Protein AF-A0AA40AA24-F1 (afdb_monomer_lite)

Sequence (331 aa):
MDIASGFRDGPRAVPLPPTGVLVVSLVLVLALVISSVQTSKNEPWTLPNWRGVPVLGNTIQYMVDNGSFITRASLAMRTRDMIKFSLGLTPVYLVTGSRNVQALFRKSNSLSSDKFLLMVMETVMCFTPEDYAKFANDKTGRLPEPMEGTAAKHQGPRYWAEFHHHNARNLSLASNTAALTAKFYDIFRERVRVYPLGEWTTVNLLYFMRTQMAGAAIKAMAGERFLERSGEENVLDAFWDYDTVTMRLMYSLPKWMDPAPWRIRERFHRMGIEWLKDDFDPLSERDHVPDEIDWHPVLGLRFMRGYLNWGKRIGLGIDTRAGYFIGFLLG

Organism: NCBI:txid260670

Structure (mmCIF, N/CA/C/O backbone):
data_AF-A0AA40AA24-F1
#
_entry.id   AF-A0AA40AA24-F1
#
loop_
_atom_site.group_PDB
_atom_site.id
_atom_site.type_symbol
_atom_site.label_atom_id
_atom_site.label_alt_id
_atom_site.label_comp_id
_atom_site.label_asym_id
_atom_site.label_entity_id
_atom_site.label_seq_id
_atom_site.pdbx_PDB_ins_code
_atom_site.Cartn_x
_atom_site.Cartn_y
_atom_site.Cartn_z
_atom_site.occupancy
_atom_site.B_iso_or_equiv
_atom_site.auth_seq_id
_atom_site.auth_comp_id
_atom_site.auth_asym_id
_atom_site.auth_atom_id
_atom_site.pdbx_PDB_model_num
ATOM 1 N N . MET A 1 1 ? 33.129 -41.852 28.542 1.00 38.06 1 MET A N 1
ATOM 2 C CA . MET A 1 1 ? 33.738 -40.527 28.756 1.00 38.06 1 MET A CA 1
ATOM 3 C C . MET A 1 1 ? 32.759 -39.525 28.169 1.00 38.06 1 MET A C 1
ATOM 5 O O . MET A 1 1 ? 32.568 -39.517 26.961 1.00 38.06 1 MET A O 1
ATOM 9 N N . ASP A 1 2 ? 32.010 -38.872 29.054 1.00 29.20 2 ASP A N 1
ATOM 10 C CA . ASP A 1 2 ? 30.850 -38.017 28.777 1.00 29.20 2 ASP A CA 1
ATOM 11 C C . ASP A 1 2 ? 31.232 -36.755 27.995 1.00 29.20 2 ASP A C 1
ATOM 13 O O . ASP A 1 2 ? 32.140 -36.033 28.400 1.00 29.20 2 ASP A O 1
ATOM 17 N N . ILE A 1 3 ? 30.501 -36.454 26.918 1.00 31.61 3 ILE A N 1
ATOM 18 C CA . ILE A 1 3 ? 30.556 -35.162 26.213 1.00 31.61 3 ILE A CA 1
ATOM 19 C C . ILE A 1 3 ? 29.144 -34.568 26.237 1.00 31.61 3 ILE A C 1
ATOM 21 O O . ILE A 1 3 ? 28.472 -34.411 25.221 1.00 31.61 3 ILE A O 1
ATOM 25 N N . ALA A 1 4 ? 28.672 -34.288 27.450 1.00 35.56 4 ALA A N 1
ATOM 26 C CA . ALA A 1 4 ? 27.416 -33.609 27.731 1.00 35.56 4 ALA A CA 1
ATOM 27 C C . ALA A 1 4 ? 27.692 -32.376 28.606 1.00 35.56 4 ALA A C 1
ATOM 29 O O . ALA A 1 4 ? 27.498 -32.413 29.816 1.00 35.56 4 ALA A O 1
ATOM 30 N N . SER A 1 5 ? 28.166 -31.271 28.012 1.00 36.03 5 SER A N 1
ATOM 31 C CA . SER A 1 5 ? 28.289 -29.984 28.730 1.00 36.03 5 SER A CA 1
ATOM 32 C C . SER A 1 5 ? 28.408 -28.748 27.818 1.00 36.03 5 SER A C 1
ATOM 34 O O . SER A 1 5 ? 29.227 -27.871 28.078 1.00 36.03 5 SER A O 1
ATOM 36 N N . GLY A 1 6 ? 27.623 -28.664 26.734 1.00 32.75 6 GLY A N 1
ATOM 37 C CA . GLY A 1 6 ? 27.786 -27.599 25.723 1.00 32.75 6 GLY A CA 1
ATOM 38 C C . GLY A 1 6 ? 26.557 -26.767 25.343 1.00 32.75 6 GLY A C 1
ATOM 39 O O . GLY A 1 6 ? 26.674 -25.941 24.450 1.00 32.75 6 GLY A O 1
ATOM 40 N N . PHE A 1 7 ? 25.386 -26.958 25.962 1.00 34.12 7 PHE A N 1
ATOM 41 C CA . PHE A 1 7 ? 24.165 -26.219 25.592 1.00 34.12 7 PHE A CA 1
ATOM 42 C C . PHE A 1 7 ? 23.303 -25.892 26.820 1.00 34.12 7 PHE A C 1
ATOM 44 O O . PHE A 1 7 ? 22.288 -26.531 27.086 1.00 34.12 7 PHE A O 1
ATOM 51 N N . ARG A 1 8 ? 23.715 -24.884 27.592 1.00 34.03 8 ARG A N 1
ATOM 52 C CA . ARG A 1 8 ? 22.869 -24.203 28.585 1.00 34.03 8 ARG A CA 1
ATOM 53 C C . ARG A 1 8 ? 23.288 -22.741 28.704 1.00 34.03 8 ARG A C 1
ATOM 55 O O . ARG A 1 8 ? 23.864 -22.359 29.703 1.00 34.03 8 ARG A O 1
ATOM 62 N N . ASP A 1 9 ? 22.990 -21.942 27.690 1.00 33.03 9 ASP A N 1
ATOM 63 C CA . ASP A 1 9 ? 22.845 -20.493 27.848 1.00 33.03 9 ASP A CA 1
ATOM 64 C C . ASP A 1 9 ? 21.950 -19.991 26.707 1.00 33.03 9 ASP A C 1
ATOM 66 O O . ASP A 1 9 ? 22.397 -19.683 25.605 1.00 33.03 9 ASP A O 1
ATOM 70 N N . GLY A 1 10 ? 20.637 -19.987 26.955 1.00 39.06 10 GLY A N 1
ATOM 71 C CA . GLY A 1 10 ? 19.703 -19.221 26.131 1.00 39.06 10 GLY A CA 1
ATOM 72 C C . GLY A 1 10 ? 19.962 -17.718 26.301 1.00 39.06 10 GLY A C 1
ATOM 73 O O . GLY A 1 10 ? 20.557 -17.314 27.305 1.00 39.06 10 GLY A O 1
ATOM 74 N N . PRO A 1 11 ? 19.529 -16.867 25.354 1.00 33.66 11 PRO A N 1
ATOM 75 C CA . PRO A 1 11 ? 19.732 -15.427 25.457 1.00 33.66 11 PRO A CA 1
ATOM 76 C C . PRO A 1 11 ? 19.140 -14.906 26.772 1.00 33.66 11 PRO A C 1
ATOM 78 O O . PRO A 1 11 ? 17.937 -15.009 27.019 1.00 33.66 11 PRO A O 1
ATOM 81 N N . ARG A 1 12 ? 20.011 -14.372 27.637 1.00 34.75 12 ARG A N 1
ATOM 82 C CA . ARG A 1 12 ? 19.623 -13.747 28.904 1.00 34.75 12 ARG A CA 1
ATOM 83 C C . ARG A 1 12 ? 18.715 -12.562 28.594 1.00 34.75 12 ARG A C 1
ATOM 85 O O . ARG A 1 12 ? 19.086 -11.686 27.815 1.00 34.75 12 ARG A O 1
ATOM 92 N N . ALA A 1 13 ? 17.531 -12.547 29.203 1.00 39.97 13 ALA A N 1
ATOM 93 C CA . ALA A 1 13 ? 16.622 -11.414 29.137 1.00 39.97 13 ALA A CA 1
ATOM 94 C C . ALA A 1 13 ? 17.364 -10.157 29.611 1.00 39.97 13 ALA A C 1
ATOM 96 O O . ALA A 1 13 ? 17.790 -10.078 30.763 1.00 39.97 13 ALA A O 1
ATOM 97 N N . VAL A 1 14 ? 17.553 -9.196 28.708 1.00 43.00 14 VAL A N 1
ATOM 98 C CA . VAL A 1 14 ? 18.104 -7.887 29.057 1.00 43.00 14 VAL A CA 1
ATOM 99 C C . VAL A 1 14 ? 17.042 -7.177 29.903 1.00 43.00 14 VAL A C 1
ATOM 101 O O . VAL A 1 14 ? 15.924 -6.991 29.414 1.00 43.00 14 VAL A O 1
ATOM 104 N N . PRO A 1 15 ? 17.326 -6.819 31.169 1.00 39.81 15 PRO A N 1
ATOM 105 C CA . PRO A 1 15 ? 16.365 -6.102 31.990 1.00 39.81 15 PRO A CA 1
ATOM 106 C C . PRO A 1 15 ? 16.059 -4.755 31.333 1.00 39.81 15 PRO A C 1
ATOM 108 O O . PRO A 1 15 ? 16.966 -4.004 30.972 1.00 39.81 15 PRO A O 1
ATOM 111 N N . LEU A 1 16 ? 14.769 -4.465 31.157 1.00 43.97 16 LEU A N 1
ATOM 112 C CA . LEU A 1 16 ? 14.321 -3.159 30.687 1.00 43.97 16 LEU A CA 1
ATOM 113 C C . LEU A 1 16 ? 14.871 -2.079 31.636 1.00 43.97 16 LEU A C 1
ATOM 115 O O . LEU A 1 16 ? 14.814 -2.267 32.856 1.00 43.97 16 LEU A O 1
ATOM 119 N N . PRO A 1 17 ? 15.388 -0.951 31.119 1.00 47.38 17 PRO A N 1
ATOM 120 C CA . PRO A 1 17 ? 15.833 0.146 31.967 1.00 47.38 17 PRO A CA 1
ATOM 121 C C . PRO A 1 17 ? 14.677 0.609 32.876 1.00 47.38 17 PRO A C 1
ATOM 123 O O . PRO A 1 17 ? 13.513 0.551 32.465 1.00 47.38 17 PRO A O 1
ATOM 126 N N . PRO A 1 18 ? 14.956 1.087 34.101 1.00 51.00 18 PRO A N 1
ATOM 127 C CA . PRO A 1 18 ? 13.934 1.433 35.099 1.00 51.00 18 PRO A CA 1
ATOM 128 C C . PRO A 1 18 ? 12.913 2.474 34.606 1.00 51.00 18 PRO A C 1
ATOM 130 O O . PRO A 1 18 ? 11.763 2.482 35.044 1.00 51.00 18 PRO A O 1
ATOM 133 N N . THR A 1 19 ? 13.287 3.296 33.623 1.00 51.66 19 THR A N 1
ATOM 134 C CA . THR A 1 19 ? 12.390 4.219 32.915 1.00 51.66 19 THR A CA 1
ATOM 135 C C . THR A 1 19 ? 11.325 3.500 32.078 1.00 51.66 19 THR A C 1
ATOM 137 O O . THR A 1 19 ? 10.174 3.927 32.061 1.00 51.66 19 THR A O 1
ATOM 140 N N . GLY A 1 20 ? 11.657 2.374 31.440 1.00 49.22 20 GLY A N 1
ATOM 141 C CA . GLY A 1 20 ? 10.711 1.561 30.669 1.00 49.22 20 GLY A CA 1
ATOM 142 C C . GLY A 1 20 ? 9.665 0.872 31.548 1.00 49.22 20 GLY A C 1
ATOM 143 O O . GLY A 1 20 ? 8.491 0.828 31.189 1.00 49.22 20 GLY A O 1
ATOM 144 N N . VAL A 1 21 ? 10.058 0.408 32.738 1.00 57.94 21 VAL A N 1
ATOM 145 C CA . VAL A 1 21 ? 9.144 -0.224 33.709 1.00 57.94 21 VAL A CA 1
ATOM 146 C C . VAL A 1 21 ? 8.125 0.781 34.251 1.00 57.94 21 VAL A C 1
ATOM 148 O O . VAL A 1 21 ? 6.941 0.458 34.368 1.00 57.94 21 VAL A O 1
ATOM 151 N N . LEU A 1 22 ? 8.555 2.015 34.525 1.00 60.28 22 LEU A N 1
ATOM 152 C CA . LEU A 1 22 ? 7.675 3.092 34.983 1.00 60.28 22 LEU A CA 1
ATOM 153 C C . LEU A 1 22 ? 6.669 3.514 33.907 1.00 60.28 22 LEU A C 1
ATOM 155 O O . LEU A 1 22 ? 5.488 3.655 34.213 1.00 60.28 22 LEU A O 1
ATOM 159 N N . VAL A 1 23 ? 7.098 3.643 32.648 1.00 65.94 23 VAL A N 1
ATOM 160 C CA . VAL A 1 23 ? 6.198 3.980 31.531 1.00 65.94 23 VAL A CA 1
ATOM 161 C C . VAL A 1 23 ? 5.173 2.871 31.294 1.00 65.94 23 VAL A C 1
ATOM 163 O O . VAL A 1 23 ? 3.985 3.161 31.175 1.00 65.94 23 VAL A O 1
ATOM 166 N N . VAL A 1 24 ? 5.592 1.600 31.291 1.00 67.25 24 VAL A N 1
ATOM 167 C CA . VAL A 1 24 ? 4.672 0.458 31.136 1.00 67.25 24 VAL A CA 1
ATOM 168 C C . VAL A 1 24 ? 3.658 0.414 32.281 1.00 67.25 24 VAL A C 1
ATOM 170 O O . VAL A 1 24 ? 2.464 0.248 32.038 1.00 67.25 24 VAL A O 1
ATOM 173 N N . SER A 1 25 ? 4.109 0.630 33.517 1.00 68.31 25 SER A N 1
ATOM 174 C CA . SER A 1 25 ? 3.235 0.642 34.696 1.00 68.31 25 SER A CA 1
ATOM 175 C C . SER A 1 25 ? 2.238 1.801 34.651 1.00 68.31 25 SER A C 1
ATOM 177 O O . SER A 1 25 ? 1.054 1.604 34.910 1.00 68.31 25 SER A O 1
ATOM 179 N N . LEU A 1 26 ? 2.682 2.996 34.249 1.00 73.25 26 LEU A N 1
ATOM 180 C CA . LEU A 1 26 ? 1.825 4.173 34.123 1.00 73.25 26 LEU A CA 1
ATOM 181 C C . LEU A 1 26 ? 0.770 3.989 33.022 1.00 73.25 26 LEU A C 1
ATOM 183 O O . LEU A 1 26 ? -0.395 4.314 33.237 1.00 73.25 26 LEU A O 1
ATOM 187 N N . VAL A 1 27 ? 1.147 3.406 31.879 1.00 68.88 27 VAL A N 1
ATOM 188 C CA . VAL A 1 27 ? 0.221 3.077 30.782 1.00 68.88 27 VAL A CA 1
ATOM 189 C C . VAL A 1 27 ? -0.811 2.038 31.222 1.00 68.88 27 VAL A C 1
ATOM 191 O O . VAL A 1 27 ? -1.990 2.196 30.915 1.00 68.88 27 VAL A O 1
ATOM 194 N N . LEU A 1 28 ? -0.406 1.008 31.971 1.00 67.44 28 LEU A N 1
ATOM 195 C CA . LEU A 1 28 ? -1.324 -0.012 32.490 1.00 67.44 28 LEU A CA 1
ATOM 196 C C . LEU A 1 28 ? -2.304 0.564 33.520 1.00 67.44 28 LEU A C 1
ATOM 198 O O . LEU A 1 28 ? -3.492 0.249 33.470 1.00 67.44 28 LEU A O 1
ATOM 202 N N . VAL A 1 29 ? -1.836 1.441 34.411 1.00 73.56 29 VAL A N 1
ATOM 203 C CA . VAL A 1 29 ? -2.688 2.118 35.402 1.00 73.56 29 VAL A CA 1
ATOM 204 C C . VAL A 1 29 ? -3.667 3.077 34.719 1.00 73.56 29 VAL A C 1
ATOM 206 O O . VAL A 1 29 ? -4.858 3.038 35.015 1.00 73.56 29 VAL A O 1
ATOM 209 N N . LEU A 1 30 ? -3.216 3.875 33.746 1.00 68.19 30 LEU A N 1
ATOM 210 C CA . LEU A 1 30 ? -4.097 4.733 32.945 1.00 68.19 30 LEU A CA 1
ATOM 211 C C . LEU A 1 30 ? -5.118 3.918 32.146 1.00 68.19 30 LEU A C 1
ATOM 213 O O . LEU A 1 30 ? -6.292 4.276 32.117 1.00 68.19 30 LEU A O 1
ATOM 217 N N . ALA A 1 31 ? -4.707 2.799 31.547 1.00 61.06 31 ALA A N 1
ATOM 218 C CA . ALA A 1 31 ? -5.604 1.909 30.818 1.00 61.06 31 ALA A CA 1
ATOM 219 C C . ALA A 1 31 ? -6.671 1.290 31.739 1.00 61.06 31 ALA A C 1
ATOM 221 O O . ALA A 1 31 ? -7.844 1.238 31.367 1.00 61.06 31 ALA A O 1
ATOM 222 N N . LEU A 1 32 ? -6.297 0.885 32.958 1.00 64.06 32 LEU A N 1
ATOM 223 C CA . LEU A 1 32 ? -7.228 0.395 33.978 1.00 64.06 32 LEU A CA 1
ATOM 224 C C . LEU A 1 32 ? -8.238 1.474 34.384 1.00 64.06 32 LEU A C 1
ATOM 226 O O . LEU A 1 32 ? -9.442 1.214 34.370 1.00 64.06 32 LEU A O 1
ATOM 230 N N . VAL A 1 33 ? -7.771 2.695 34.657 1.00 62.09 33 VAL A N 1
ATOM 231 C CA . VAL A 1 33 ? -8.639 3.825 35.024 1.00 62.09 33 VAL A CA 1
ATOM 232 C C . VAL A 1 33 ? -9.597 4.170 33.878 1.00 62.09 33 VAL A C 1
ATOM 234 O O . VAL A 1 33 ? -10.803 4.240 34.102 1.00 62.09 33 VAL A O 1
ATOM 237 N N . ILE A 1 34 ? -9.114 4.270 32.637 1.00 59.16 34 ILE A N 1
ATOM 238 C CA . ILE A 1 34 ? -9.949 4.550 31.454 1.00 59.16 34 ILE A CA 1
ATOM 239 C C . ILE A 1 34 ? -10.978 3.433 31.222 1.00 59.16 34 ILE A C 1
ATOM 241 O O . ILE A 1 34 ? -12.139 3.719 30.930 1.00 59.16 34 ILE A O 1
ATOM 245 N N . SER A 1 35 ? -10.596 2.165 31.418 1.00 56.12 35 SER A N 1
ATOM 246 C CA . SER A 1 35 ? -11.515 1.027 31.273 1.00 56.12 35 SER A CA 1
ATOM 247 C C . SER A 1 35 ? -12.636 1.013 32.315 1.00 56.12 35 SER A C 1
ATOM 249 O O . SER A 1 35 ? -13.731 0.535 32.029 1.00 56.12 35 SER A O 1
ATOM 251 N N . SER A 1 36 ? -12.388 1.575 33.502 1.00 52.62 36 SER A N 1
ATOM 252 C CA . SER A 1 36 ? -13.374 1.643 34.585 1.00 52.62 36 SER A CA 1
ATOM 253 C C . SER A 1 36 ? -14.388 2.785 34.422 1.00 52.62 36 SER A C 1
ATOM 255 O O . SER A 1 36 ? -15.474 2.724 34.992 1.00 52.62 36 SER A O 1
ATOM 257 N N . VAL A 1 37 ? -14.072 3.803 33.611 1.00 51.75 37 VAL A N 1
ATOM 258 C CA . VAL A 1 37 ? -14.857 5.049 33.503 1.00 51.75 37 VAL A CA 1
ATOM 259 C C . VAL A 1 37 ? -15.899 5.027 32.368 1.00 51.75 37 VAL A C 1
ATOM 261 O O . VAL A 1 37 ? -16.786 5.876 32.336 1.00 51.75 37 VAL A O 1
ATOM 264 N N . GLN A 1 38 ? -15.879 4.051 31.453 1.00 50.25 38 GLN A N 1
ATOM 265 C CA . GLN A 1 38 ? -16.758 4.050 30.268 1.00 50.25 38 GLN A CA 1
ATOM 266 C C . GLN A 1 38 ? -17.593 2.774 30.115 1.00 50.25 38 GLN A C 1
ATOM 268 O O . GLN A 1 38 ? -17.420 2.019 29.163 1.00 50.25 38 GLN A O 1
ATOM 273 N N . THR A 1 39 ? -18.552 2.553 31.016 1.00 51.22 39 THR A N 1
ATOM 274 C CA . THR A 1 39 ? -19.662 1.619 30.759 1.00 51.22 39 THR A CA 1
ATOM 275 C C . THR A 1 39 ? -20.982 2.388 30.742 1.00 51.22 39 THR A C 1
ATOM 277 O O . THR A 1 39 ? -21.677 2.536 31.743 1.00 51.22 39 THR A O 1
ATOM 280 N N . SER A 1 40 ? -21.321 2.952 29.580 1.00 57.59 40 SER A N 1
ATOM 281 C CA . SER A 1 40 ? -22.654 3.522 29.356 1.00 57.59 40 SER A CA 1
ATOM 282 C C . SER A 1 40 ? -23.670 2.390 29.166 1.00 57.59 40 SER A C 1
ATOM 284 O O . SER A 1 40 ? -23.387 1.398 28.496 1.00 57.59 40 SER A O 1
ATOM 286 N N . LYS A 1 41 ? -24.877 2.543 29.730 1.00 59.00 41 LYS A N 1
ATOM 287 C CA . LYS A 1 41 ? -25.956 1.531 29.711 1.00 59.00 41 LYS A CA 1
ATOM 288 C C . LYS A 1 41 ? -26.407 1.106 28.302 1.00 59.00 41 LYS A C 1
ATOM 290 O O . LYS A 1 41 ? -27.070 0.084 28.179 1.00 59.00 41 LYS A O 1
ATOM 295 N N . ASN A 1 42 ? -26.039 1.861 27.264 1.00 73.12 42 ASN A N 1
ATOM 296 C CA . ASN A 1 42 ? -26.414 1.604 25.870 1.00 73.12 42 ASN A CA 1
ATOM 297 C C . ASN A 1 42 ? -25.250 1.096 24.999 1.00 73.12 42 ASN A C 1
ATOM 299 O O . ASN A 1 42 ? -25.372 1.080 23.773 1.00 73.12 42 ASN A O 1
ATOM 303 N N . GLU A 1 43 ? -24.107 0.726 25.582 1.00 80.19 43 GLU A N 1
ATOM 304 C CA . GLU A 1 43 ? -22.997 0.205 24.784 1.00 80.19 43 GLU A CA 1
ATOM 305 C C . GLU A 1 43 ? -23.220 -1.247 24.327 1.00 80.19 43 GLU A C 1
ATOM 307 O O . GLU A 1 43 ? -23.741 -2.069 25.087 1.00 80.19 43 GLU A O 1
ATOM 312 N N . PRO A 1 44 ? -22.793 -1.601 23.098 1.00 85.38 44 PRO A N 1
ATOM 313 C CA . PRO A 1 44 ? -22.780 -2.987 22.653 1.00 85.38 44 PRO A CA 1
ATOM 314 C C . PRO A 1 44 ? -21.907 -3.872 23.542 1.00 85.38 44 PRO A C 1
ATOM 316 O O . PRO A 1 44 ? -20.938 -3.435 24.167 1.0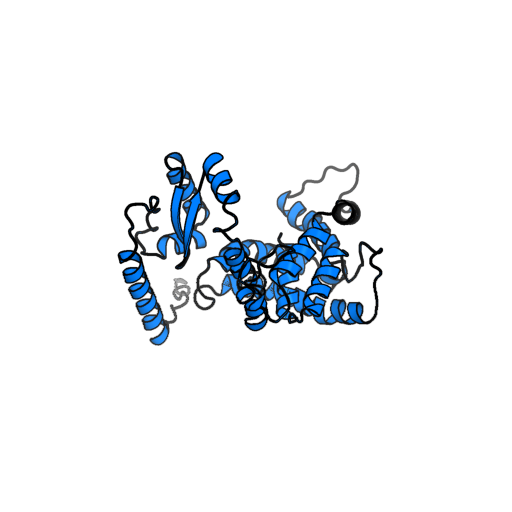0 85.38 44 PRO A O 1
ATOM 319 N N . TRP A 1 45 ? -22.236 -5.162 23.537 1.00 90.25 45 TRP A N 1
ATOM 320 C CA . TRP A 1 45 ? -21.521 -6.166 24.309 1.00 90.25 45 TRP A CA 1
ATOM 321 C C . TRP A 1 45 ? -20.025 -6.170 23.969 1.00 90.25 45 TRP A C 1
ATOM 323 O O . TRP A 1 45 ? -19.635 -6.197 22.798 1.00 90.25 45 TRP A O 1
ATOM 333 N N . THR A 1 46 ? -19.188 -6.154 25.007 1.00 90.88 46 THR A N 1
ATOM 334 C CA . THR A 1 46 ? -17.732 -6.123 24.856 1.00 90.88 46 THR A CA 1
ATOM 335 C C . THR A 1 46 ? -17.162 -7.536 24.843 1.00 90.88 46 THR A C 1
ATOM 337 O O . THR A 1 46 ? -17.412 -8.318 25.759 1.00 90.88 46 THR A O 1
ATOM 340 N N . LEU A 1 47 ? -16.364 -7.852 23.823 1.00 91.31 47 LEU A N 1
ATOM 341 C CA . LEU A 1 47 ? -15.630 -9.106 23.729 1.00 91.31 47 LEU A CA 1
ATOM 342 C C . LEU A 1 47 ? -14.643 -9.205 24.906 1.00 91.31 47 LEU A C 1
ATOM 344 O O . LEU A 1 47 ? -13.768 -8.340 25.026 1.00 91.31 47 LEU A O 1
ATOM 348 N N . PRO A 1 48 ? -14.731 -10.256 25.746 1.00 91.06 48 PRO A N 1
ATOM 349 C CA . PRO A 1 48 ? -13.852 -10.426 26.892 1.00 91.06 48 PRO A CA 1
ATOM 350 C C . PRO A 1 48 ? -12.384 -10.324 26.497 1.00 91.06 48 PRO A C 1
ATOM 352 O O . PRO A 1 48 ? -11.978 -10.845 25.457 1.00 91.06 48 PRO A O 1
ATOM 355 N N . ASN A 1 49 ? -11.574 -9.671 27.324 1.00 88.88 49 ASN A N 1
ATOM 356 C CA . ASN A 1 49 ? -10.148 -9.568 27.051 1.00 88.88 49 ASN A CA 1
ATOM 357 C C . ASN A 1 49 ? -9.492 -10.953 27.065 1.00 88.88 49 ASN A C 1
ATOM 359 O O . ASN A 1 49 ? -9.733 -11.764 27.964 1.00 88.88 49 ASN A O 1
ATOM 363 N N . TRP A 1 50 ? -8.639 -11.221 26.077 1.00 90.19 50 TRP A N 1
ATOM 364 C CA . TRP A 1 50 ? -7.873 -12.464 26.036 1.00 90.19 50 TRP A CA 1
ATOM 365 C C . TRP A 1 50 ? -7.018 -12.627 27.301 1.00 90.19 50 TRP A C 1
ATOM 367 O O . TRP A 1 50 ? -6.318 -11.698 27.711 1.00 90.19 50 TRP A O 1
ATOM 377 N N . ARG A 1 51 ? -7.111 -13.806 27.933 1.00 89.00 51 ARG A N 1
ATOM 378 C CA . ARG A 1 51 ? -6.437 -14.149 29.202 1.00 89.00 51 ARG A CA 1
ATOM 379 C C . ARG A 1 51 ? -6.676 -13.148 30.346 1.00 89.00 51 ARG A C 1
ATOM 381 O O . ARG A 1 51 ? -5.870 -13.065 31.263 1.00 89.00 51 ARG A O 1
ATOM 388 N N . GLY A 1 52 ? -7.765 -12.378 30.292 1.00 86.00 52 GLY A N 1
ATOM 389 C CA . GLY A 1 52 ? -8.095 -11.387 31.317 1.00 86.00 52 GLY A CA 1
ATOM 390 C C . GLY A 1 52 ? -7.191 -10.150 31.336 1.00 86.00 52 GLY A C 1
ATOM 391 O O . GLY A 1 52 ? -7.334 -9.342 32.246 1.00 86.00 52 GLY A O 1
ATOM 392 N N . VAL A 1 53 ? -6.297 -9.963 30.354 1.00 84.38 53 VAL A N 1
ATOM 393 C CA . VAL A 1 53 ? -5.388 -8.803 30.300 1.00 84.38 53 VAL A CA 1
ATOM 394 C C . VAL A 1 53 ? -6.183 -7.536 29.948 1.00 84.38 53 VAL A C 1
ATOM 396 O O . VAL A 1 53 ? -6.646 -7.418 28.809 1.00 84.38 53 VAL A O 1
ATOM 399 N N . PRO A 1 54 ? -6.362 -6.576 30.873 1.00 81.38 54 PRO A N 1
ATOM 400 C CA . PRO A 1 54 ? -7.235 -5.427 30.649 1.00 81.38 54 PRO A CA 1
ATOM 401 C C . PRO A 1 54 ? -6.750 -4.562 29.488 1.00 81.38 54 PRO A C 1
ATOM 403 O O . PRO A 1 54 ? -5.555 -4.295 29.379 1.00 81.38 54 PRO A O 1
ATOM 406 N N . VAL A 1 55 ? -7.687 -4.112 28.644 1.00 73.62 55 VAL A N 1
ATOM 407 C CA . VAL A 1 55 ? -7.495 -3.216 27.482 1.00 73.62 55 VAL A CA 1
ATOM 408 C C . VAL A 1 55 ? -6.643 -3.808 26.350 1.00 73.62 55 VAL A C 1
ATOM 410 O O . VAL A 1 55 ? -7.054 -3.785 25.194 1.00 73.62 55 VAL A O 1
ATOM 413 N N . LEU A 1 56 ? -5.489 -4.392 26.666 1.00 82.44 56 LEU A N 1
ATOM 414 C CA . LEU A 1 56 ? -4.509 -4.879 25.702 1.00 82.44 56 LEU A CA 1
ATOM 415 C C . LEU A 1 56 ? -4.654 -6.363 25.371 1.00 82.44 56 LEU A C 1
ATOM 417 O O . LEU A 1 56 ? -4.080 -6.800 24.380 1.00 82.44 56 LEU A O 1
ATOM 421 N N . GLY A 1 57 ? -5.423 -7.154 26.126 1.00 87.69 57 GLY A N 1
ATOM 422 C CA . GLY A 1 57 ? -5.514 -8.601 25.897 1.00 87.69 57 GLY A CA 1
ATOM 423 C C . GLY A 1 57 ? -5.936 -8.958 24.474 1.00 87.69 57 GLY A C 1
ATOM 424 O O . GLY A 1 57 ? -5.279 -9.756 23.810 1.00 87.69 57 GLY A O 1
ATOM 425 N N . ASN A 1 58 ? -6.984 -8.307 23.967 1.00 89.62 58 ASN A N 1
ATOM 426 C CA . ASN A 1 58 ? -7.433 -8.509 22.587 1.00 89.62 58 ASN A CA 1
ATOM 427 C C . ASN A 1 58 ? -6.413 -7.999 21.553 1.00 89.62 58 ASN A C 1
ATOM 429 O O . ASN A 1 58 ? -6.281 -8.610 20.501 1.00 89.62 58 ASN A O 1
ATOM 433 N N . THR A 1 59 ? -5.642 -6.955 21.875 1.00 86.25 59 THR A N 1
ATOM 434 C CA . THR A 1 59 ? -4.557 -6.446 21.012 1.00 86.25 59 THR A CA 1
ATOM 435 C C . THR A 1 59 ? -3.416 -7.451 20.912 1.00 86.25 59 THR A C 1
ATOM 437 O O . THR A 1 59 ? -2.968 -7.781 19.820 1.00 86.25 59 THR A O 1
ATOM 440 N N . ILE A 1 60 ? -2.983 -7.995 22.052 1.00 87.31 60 ILE A N 1
ATOM 441 C CA . ILE A 1 60 ? -1.930 -9.007 22.107 1.00 87.31 60 ILE A CA 1
ATOM 442 C C . ILE A 1 60 ? -2.376 -10.237 21.323 1.00 87.31 60 ILE A C 1
ATOM 444 O O . ILE A 1 60 ? -1.632 -10.694 20.462 1.00 87.31 60 ILE A O 1
ATOM 448 N N . GLN A 1 61 ? -3.596 -10.737 21.560 1.00 90.19 61 GLN A N 1
ATOM 449 C CA . GLN A 1 61 ? -4.100 -11.883 20.806 1.00 90.19 61 GLN A CA 1
ATOM 450 C C . GLN A 1 61 ? -4.171 -11.583 19.309 1.00 90.19 61 GLN A C 1
ATOM 452 O O . GLN A 1 61 ? -3.717 -12.394 18.516 1.00 90.19 61 GLN A O 1
ATOM 457 N N . TYR A 1 62 ? -4.687 -10.416 18.921 1.00 87.19 62 TYR A N 1
ATOM 458 C CA . TYR A 1 62 ? -4.746 -10.000 17.523 1.00 87.19 62 TYR A CA 1
ATOM 459 C C . TYR A 1 62 ? -3.367 -10.041 16.843 1.00 87.19 62 TYR A C 1
ATOM 461 O O . TYR A 1 62 ? -3.280 -10.430 15.680 1.00 87.19 62 TYR A O 1
ATOM 469 N N . MET A 1 63 ? -2.303 -9.677 17.566 1.00 83.25 63 MET A N 1
ATOM 470 C CA . MET A 1 63 ? -0.931 -9.668 17.054 1.00 83.25 63 MET A CA 1
ATOM 471 C C . MET A 1 63 ? -0.273 -11.050 17.005 1.00 83.25 63 MET A C 1
ATOM 473 O O . MET A 1 63 ? 0.455 -11.330 16.057 1.00 83.25 63 MET A O 1
ATOM 477 N N . VAL A 1 64 ? -0.472 -11.884 18.031 1.00 84.94 64 VAL A N 1
ATOM 478 C CA . VAL A 1 64 ? 0.257 -13.162 18.173 1.00 84.94 64 VAL A CA 1
ATOM 479 C C . VAL A 1 64 ? -0.528 -14.372 17.668 1.00 84.94 64 VAL A C 1
ATOM 481 O O . VAL A 1 64 ? 0.065 -15.399 17.364 1.00 84.94 64 VAL A O 1
ATOM 484 N N . ASP A 1 65 ? -1.854 -14.264 17.599 1.00 87.50 65 ASP A N 1
ATOM 485 C CA . ASP A 1 65 ? -2.776 -15.333 17.212 1.00 87.50 65 ASP A CA 1
ATOM 486 C C . ASP A 1 65 ? -4.078 -14.738 16.640 1.00 87.50 65 ASP A C 1
ATOM 488 O O . ASP A 1 65 ? -5.174 -14.822 17.216 1.00 87.50 65 ASP A O 1
ATOM 492 N N . ASN A 1 66 ? -3.936 -14.080 15.485 1.00 87.56 66 ASN A N 1
ATOM 493 C CA . ASN A 1 66 ? -5.046 -13.435 14.791 1.00 87.56 66 ASN A CA 1
ATOM 494 C C . ASN A 1 66 ? -6.165 -14.431 14.443 1.00 87.56 66 ASN A C 1
ATOM 496 O O . ASN A 1 66 ? -7.341 -14.113 14.602 1.00 87.56 66 ASN A O 1
ATOM 500 N N . GLY A 1 67 ? -5.812 -15.656 14.040 1.00 88.31 67 GLY A N 1
ATOM 501 C CA . GLY A 1 67 ? -6.777 -16.693 13.666 1.00 88.31 67 GLY A CA 1
ATOM 502 C C . GLY A 1 67 ? -7.729 -17.050 14.808 1.00 88.31 67 GLY A C 1
ATOM 503 O O . GLY A 1 67 ? -8.953 -17.053 14.627 1.00 88.31 67 GLY A O 1
ATOM 504 N N . SER A 1 68 ? -7.203 -17.270 16.016 1.00 92.25 68 SER A N 1
ATOM 505 C CA . SER A 1 68 ? -8.049 -17.525 17.187 1.00 92.25 68 SER A CA 1
ATOM 506 C C . SER A 1 68 ? -8.827 -16.286 17.628 1.00 92.25 68 SER A C 1
ATOM 508 O O . SER A 1 68 ? -9.953 -16.412 18.119 1.00 92.25 68 SER A O 1
ATOM 510 N N . PHE A 1 69 ? -8.259 -15.086 17.468 1.00 92.81 69 PHE A N 1
ATOM 511 C CA . PHE A 1 69 ? -8.974 -13.837 17.739 1.00 92.81 69 PHE A CA 1
ATOM 512 C C . PHE A 1 69 ? -10.196 -13.684 16.819 1.00 92.81 69 PHE A C 1
ATOM 514 O O . PHE A 1 69 ? -11.312 -13.505 17.314 1.00 92.81 69 PHE A O 1
ATOM 521 N N . ILE A 1 70 ? -10.011 -13.832 15.502 1.00 90.50 70 ILE A N 1
ATOM 522 C CA . ILE A 1 70 ? -11.090 -13.763 14.509 1.00 90.50 70 ILE A CA 1
ATOM 523 C C . ILE A 1 70 ? -12.130 -14.848 14.779 1.00 90.50 70 ILE A C 1
ATOM 525 O O . ILE A 1 70 ? -13.315 -14.541 14.836 1.00 90.50 70 ILE A O 1
ATOM 529 N N . THR A 1 71 ? -11.712 -16.083 15.066 1.00 93.94 71 THR A N 1
ATOM 530 C CA . THR A 1 71 ? -12.638 -17.179 15.400 1.00 93.94 71 THR A CA 1
ATOM 531 C C . THR A 1 71 ? -13.521 -16.840 16.605 1.00 93.94 71 THR A C 1
ATOM 533 O O . THR A 1 71 ? -14.741 -17.024 16.558 1.00 93.94 71 THR A O 1
ATOM 536 N N . ARG A 1 72 ? -12.939 -16.287 17.679 1.00 94.31 72 ARG A N 1
ATOM 537 C CA . ARG A 1 72 ? -13.691 -15.829 18.860 1.00 94.31 72 ARG A CA 1
ATOM 538 C C . ARG A 1 72 ? -14.666 -14.704 18.524 1.00 94.31 72 ARG A C 1
ATOM 540 O O . ARG A 1 72 ? -15.813 -14.745 18.970 1.00 94.31 72 ARG A O 1
ATOM 547 N N . ALA A 1 73 ? -14.211 -13.704 17.771 1.00 92.75 73 ALA A N 1
ATOM 548 C CA . ALA A 1 73 ? -15.043 -12.582 17.357 1.00 92.75 73 ALA A CA 1
ATOM 549 C C . ALA A 1 73 ? -16.220 -13.071 16.496 1.00 92.75 73 ALA A C 1
ATOM 551 O O . ALA A 1 73 ? -17.371 -12.776 16.810 1.00 92.75 73 ALA A O 1
ATOM 552 N N . SER A 1 74 ? -15.960 -13.906 15.487 1.00 91.50 74 SER A N 1
ATOM 553 C CA . SER A 1 74 ? -16.982 -14.502 14.623 1.00 91.50 74 SER A CA 1
ATOM 554 C C . SER A 1 74 ? -17.993 -15.345 15.399 1.00 91.50 74 SER A C 1
ATOM 556 O O . SER A 1 74 ? -19.186 -15.268 15.114 1.00 91.50 74 SER A O 1
ATOM 558 N N . LEU A 1 75 ? -17.556 -16.118 16.399 1.00 93.00 75 LEU A N 1
ATOM 559 C CA . LEU A 1 75 ? -18.467 -16.883 17.252 1.00 93.00 75 LEU A CA 1
ATOM 560 C C . LEU A 1 75 ? -19.395 -15.961 18.056 1.00 93.00 75 LEU A C 1
ATOM 562 O O . LEU A 1 75 ? -20.596 -16.216 18.122 1.00 93.00 75 LEU A O 1
ATOM 566 N N . ALA A 1 76 ? -18.865 -14.872 18.621 1.00 91.81 76 ALA A N 1
ATOM 567 C CA . ALA A 1 76 ? -19.663 -13.899 19.364 1.00 91.81 76 ALA A CA 1
ATOM 568 C C . ALA A 1 76 ? -20.711 -13.195 18.484 1.00 91.81 76 ALA A C 1
ATOM 570 O O . ALA A 1 76 ? -21.815 -12.926 18.965 1.00 91.81 76 ALA A O 1
ATOM 571 N N . MET A 1 77 ? -20.381 -12.954 17.209 1.00 90.75 77 MET A N 1
ATOM 572 C CA . MET A 1 77 ? -21.271 -12.345 16.212 1.00 90.75 77 MET A CA 1
ATOM 573 C C . MET A 1 77 ? -22.398 -13.273 15.738 1.00 90.75 77 MET A C 1
ATOM 575 O O . MET A 1 77 ? -23.380 -12.800 15.180 1.00 90.75 77 MET A O 1
ATOM 579 N N . ARG A 1 78 ? -22.334 -14.591 15.985 1.00 90.38 78 ARG A N 1
ATOM 580 C CA . ARG A 1 78 ? -23.442 -15.498 15.616 1.00 90.38 78 ARG A CA 1
ATOM 581 C C . ARG A 1 78 ? -24.740 -15.198 16.358 1.00 90.38 78 ARG A C 1
ATOM 583 O O . ARG A 1 78 ? -25.811 -15.539 15.874 1.00 90.38 78 ARG A O 1
ATOM 590 N N . THR A 1 79 ? -24.644 -14.601 17.541 1.00 89.69 79 THR A N 1
ATOM 591 C CA . THR A 1 79 ? -25.798 -14.288 18.392 1.00 89.69 79 THR A CA 1
ATOM 592 C C . THR A 1 79 ? -25.942 -12.787 18.639 1.00 89.69 79 THR A C 1
ATOM 594 O O . THR A 1 79 ? -26.689 -12.393 19.532 1.00 89.69 79 THR A O 1
ATOM 597 N N . ARG A 1 80 ? -25.155 -11.948 17.952 1.00 89.12 80 ARG A N 1
ATOM 598 C CA . ARG A 1 80 ? -25.067 -10.505 18.202 1.00 89.12 80 ARG A CA 1
ATOM 599 C C . ARG A 1 80 ? -24.823 -9.759 16.901 1.00 89.12 80 ARG A C 1
ATOM 601 O O . ARG A 1 80 ? -23.898 -10.084 16.171 1.00 89.12 80 ARG A O 1
ATOM 608 N N . ASP A 1 81 ? -25.577 -8.690 16.691 1.00 89.25 81 ASP A N 1
ATOM 609 C CA . ASP A 1 81 ? -25.420 -7.831 15.514 1.00 89.25 81 ASP A CA 1
ATOM 610 C C . ASP A 1 81 ? -24.242 -6.853 15.615 1.00 89.25 81 ASP A C 1
ATOM 612 O O . ASP A 1 81 ? -23.800 -6.292 14.610 1.00 89.25 81 ASP A O 1
ATOM 616 N N . MET A 1 82 ? -23.744 -6.618 16.832 1.00 90.88 82 MET A N 1
ATOM 617 C CA . MET A 1 82 ? -22.633 -5.714 17.099 1.00 90.88 82 MET A CA 1
ATOM 618 C C . MET A 1 82 ? -21.847 -6.159 18.334 1.00 90.88 82 MET A C 1
ATOM 620 O O . MET A 1 82 ? -22.438 -6.485 19.367 1.00 90.88 82 MET A O 1
ATOM 624 N N . ILE A 1 83 ? -20.517 -6.119 18.246 1.00 93.19 83 ILE A N 1
ATOM 625 C CA . ILE A 1 83 ? -19.612 -6.309 19.389 1.00 93.19 83 ILE A CA 1
ATOM 626 C C . ILE A 1 83 ? -18.574 -5.193 19.454 1.00 93.19 83 ILE A C 1
ATOM 628 O O . ILE A 1 83 ? -18.162 -4.651 18.428 1.00 93.19 83 ILE A O 1
ATOM 632 N N . LYS A 1 84 ? -18.129 -4.887 20.672 1.00 92.75 84 LYS A N 1
ATOM 633 C CA . LYS A 1 84 ? -17.062 -3.928 20.981 1.00 92.75 84 LYS A CA 1
ATOM 634 C C . LYS A 1 84 ? -15.815 -4.668 21.467 1.00 92.75 84 LYS A C 1
ATOM 636 O O . LYS A 1 84 ? -15.923 -5.643 22.202 1.00 92.75 84 LYS A O 1
ATOM 641 N N . PHE A 1 85 ? -14.628 -4.207 21.108 1.00 91.38 85 PHE A N 1
ATOM 642 C CA . PHE A 1 85 ? -13.364 -4.598 21.747 1.00 91.38 85 PHE A CA 1
ATOM 643 C C . PHE A 1 85 ? -12.335 -3.485 21.594 1.00 91.38 85 PHE A C 1
ATOM 645 O O . PHE A 1 85 ? -12.581 -2.516 20.889 1.00 91.38 85 PHE A O 1
ATOM 652 N N . SER A 1 86 ? -11.182 -3.618 22.240 1.00 87.19 86 SER A N 1
ATOM 653 C CA . SER A 1 86 ? -10.085 -2.659 22.104 1.00 87.19 86 SER A CA 1
ATOM 654 C C . SER A 1 86 ? -8.946 -3.243 21.273 1.00 87.19 86 SER A C 1
ATOM 656 O O . SER A 1 86 ? -8.511 -4.370 21.527 1.00 87.19 86 SER A O 1
ATOM 658 N N . LEU A 1 87 ? -8.462 -2.461 20.305 1.00 83.94 87 LEU A N 1
ATOM 659 C CA . LEU A 1 87 ? -7.156 -2.637 19.664 1.00 83.94 87 LEU A CA 1
ATOM 660 C C . LEU A 1 87 ? -6.283 -1.433 20.038 1.00 83.94 87 LEU A C 1
ATOM 662 O O . LEU A 1 87 ? -6.621 -0.283 19.746 1.00 83.94 87 LEU A O 1
ATOM 666 N N . GLY A 1 88 ? -5.197 -1.687 20.760 1.00 79.00 88 GLY A N 1
ATOM 667 C CA . GLY A 1 88 ? -4.490 -0.679 21.541 1.00 79.00 88 GLY A CA 1
ATOM 668 C C . GLY A 1 88 ? -5.437 0.018 22.522 1.00 79.00 88 GLY A C 1
ATOM 669 O O . GLY A 1 88 ? -6.205 -0.620 23.241 1.00 79.00 88 GLY A O 1
ATOM 670 N N . LEU A 1 89 ? -5.410 1.351 22.515 1.00 77.06 89 LEU A N 1
ATOM 671 C CA . LEU A 1 89 ? -6.332 2.200 23.280 1.00 77.06 89 LEU A CA 1
ATOM 672 C C . LEU A 1 89 ? -7.590 2.590 22.482 1.00 77.06 89 LEU A C 1
ATOM 674 O O . LEU A 1 89 ? -8.400 3.385 22.953 1.00 77.06 89 LEU A O 1
ATOM 678 N N . THR A 1 90 ? -7.756 2.068 21.262 1.00 79.75 90 THR A N 1
ATOM 679 C CA . THR A 1 90 ? -8.879 2.426 20.393 1.00 79.75 90 THR A CA 1
ATOM 680 C C . THR A 1 90 ? -10.006 1.401 20.524 1.00 79.75 90 THR A C 1
ATOM 682 O O . THR A 1 90 ? -9.778 0.218 20.258 1.00 79.75 90 THR A O 1
ATOM 685 N N . PRO A 1 91 ? -11.236 1.824 20.877 1.00 86.31 91 PRO A N 1
ATOM 686 C CA . PRO A 1 91 ? -12.394 0.951 20.788 1.00 86.31 91 PRO A CA 1
ATOM 687 C C . PRO A 1 91 ? -12.737 0.693 19.317 1.00 86.31 91 PRO A C 1
ATOM 689 O O . PRO A 1 91 ? -12.825 1.614 18.504 1.00 86.31 91 PRO A O 1
ATOM 692 N N . VAL A 1 92 ? -12.952 -0.574 18.998 1.00 88.00 92 VAL A N 1
ATOM 693 C CA . VAL A 1 92 ? -13.334 -1.093 17.690 1.00 88.00 92 VAL A CA 1
ATOM 694 C C . VAL A 1 92 ? -14.697 -1.753 17.821 1.00 88.00 92 VAL A C 1
ATOM 696 O O . VAL A 1 92 ? -14.954 -2.504 18.765 1.00 88.00 92 VAL A O 1
ATOM 699 N N . TYR A 1 93 ? -15.564 -1.464 16.857 1.00 90.44 93 TYR A N 1
ATOM 700 C CA . TYR A 1 93 ? -16.905 -2.021 16.771 1.00 90.44 93 TYR A CA 1
ATOM 701 C C . TYR A 1 93 ? -16.992 -2.871 15.509 1.00 90.44 93 TYR A C 1
ATOM 703 O O . TYR A 1 93 ? -16.777 -2.363 14.409 1.00 90.44 93 TYR A O 1
ATOM 711 N N . LEU A 1 94 ? -17.309 -4.155 15.663 1.00 90.81 94 LEU A N 1
ATOM 712 C CA . LEU A 1 94 ? -17.690 -5.001 14.534 1.00 90.81 94 LEU A CA 1
ATOM 713 C C . LEU A 1 94 ? -19.206 -5.023 14.441 1.00 90.81 94 LEU A C 1
ATOM 715 O O . LEU A 1 94 ? -19.882 -5.272 15.437 1.00 90.81 94 LEU A O 1
ATOM 719 N N . VAL A 1 95 ? -19.718 -4.759 13.242 1.00 89.94 95 VAL A N 1
ATOM 720 C CA . VAL A 1 95 ? -21.149 -4.663 12.949 1.00 89.94 95 VAL A CA 1
ATOM 721 C C . VAL A 1 95 ? -21.481 -5.629 11.820 1.00 89.94 95 VAL A C 1
ATOM 723 O O . VAL A 1 95 ? -20.816 -5.625 10.785 1.00 89.94 95 VAL A O 1
ATOM 726 N N . THR A 1 96 ? -22.516 -6.445 12.005 1.00 88.00 96 THR A N 1
ATOM 727 C CA . THR A 1 96 ? -23.018 -7.386 10.994 1.00 88.00 96 THR A CA 1
ATOM 728 C C . THR A 1 96 ? -24.481 -7.125 10.664 1.00 88.00 96 THR A C 1
ATOM 730 O O . THR A 1 96 ? -25.187 -6.392 11.358 1.00 88.00 96 THR A O 1
ATOM 733 N N . GLY A 1 97 ? -24.946 -7.751 9.583 1.00 86.62 97 GLY A N 1
ATOM 734 C CA . GLY A 1 97 ? -26.311 -7.617 9.087 1.00 86.62 97 GLY A CA 1
ATOM 735 C C . GLY A 1 97 ? -26.437 -6.483 8.073 1.00 86.62 97 GLY A C 1
ATOM 736 O O . GLY A 1 97 ? -26.011 -5.352 8.306 1.00 86.62 97 GLY A O 1
ATOM 737 N N . SER A 1 98 ? -27.054 -6.783 6.929 1.00 86.50 98 SER A N 1
ATOM 738 C CA . SER A 1 98 ? -27.163 -5.863 5.789 1.00 86.50 98 SER A CA 1
ATOM 739 C C . SER A 1 98 ? -27.797 -4.520 6.163 1.00 86.50 98 SER A C 1
ATOM 741 O O . SER A 1 98 ? -27.311 -3.471 5.747 1.00 86.50 98 SER A O 1
ATOM 743 N N . ARG A 1 99 ? -28.836 -4.529 7.008 1.00 88.50 99 ARG A N 1
ATOM 744 C CA . ARG A 1 99 ? -29.505 -3.313 7.499 1.00 88.50 99 ARG A CA 1
ATOM 745 C C . ARG A 1 99 ? -28.568 -2.417 8.313 1.00 88.50 99 ARG A C 1
ATOM 747 O O . ARG A 1 99 ? -28.556 -1.208 8.095 1.00 88.50 99 ARG A O 1
ATOM 754 N N . ASN A 1 100 ? -27.785 -2.999 9.219 1.00 87.19 100 ASN A N 1
ATOM 755 C CA . ASN A 1 100 ? -26.883 -2.250 10.096 1.00 87.19 100 ASN A CA 1
ATOM 756 C C . ASN A 1 100 ? -25.706 -1.675 9.304 1.00 87.19 100 ASN A C 1
ATOM 758 O O . ASN A 1 100 ? -25.372 -0.502 9.453 1.00 87.19 100 ASN A O 1
ATOM 762 N N . VAL A 1 101 ? -25.143 -2.471 8.390 1.00 86.31 101 VAL A N 1
ATOM 763 C CA . VAL A 1 101 ? -24.083 -2.031 7.475 1.00 86.31 101 VAL A CA 1
ATOM 764 C C . VAL A 1 101 ? -24.571 -0.882 6.585 1.00 86.31 101 VAL A C 1
ATOM 766 O O . VAL A 1 101 ? -23.908 0.148 6.493 1.00 86.31 101 VAL A O 1
ATOM 769 N N . GLN A 1 102 ? -25.770 -0.983 5.999 1.00 86.12 102 GLN A N 1
ATOM 770 C CA . GLN A 1 102 ? -26.352 0.126 5.232 1.00 86.12 102 GLN A CA 1
ATOM 771 C C . GLN A 1 102 ? -26.580 1.379 6.087 1.00 86.12 102 GLN A C 1
ATOM 773 O O . GLN A 1 102 ? -26.375 2.493 5.607 1.00 86.12 102 GLN A O 1
ATOM 778 N N . ALA A 1 103 ? -27.010 1.224 7.342 1.00 85.75 103 ALA A N 1
ATOM 779 C CA . ALA A 1 103 ? -27.210 2.355 8.244 1.00 85.75 103 ALA A CA 1
ATOM 780 C C . ALA A 1 103 ? -25.895 3.091 8.554 1.00 85.75 103 ALA A C 1
ATOM 782 O O . ALA A 1 103 ? -25.903 4.320 8.616 1.00 85.75 103 ALA A O 1
ATOM 783 N N . LEU A 1 104 ? -24.775 2.367 8.685 1.00 83.81 104 LEU A N 1
ATOM 784 C CA . LEU A 1 104 ? -23.443 2.966 8.820 1.00 83.81 104 LEU A CA 1
ATOM 785 C C . LEU A 1 104 ? -23.079 3.791 7.580 1.00 83.81 104 LEU A C 1
ATOM 787 O O . LEU A 1 104 ? -22.734 4.963 7.709 1.00 83.81 104 LEU A O 1
ATOM 791 N N . PHE A 1 105 ? -23.232 3.224 6.380 1.00 79.81 105 PHE A N 1
ATOM 792 C CA . PHE A 1 105 ? -22.890 3.925 5.137 1.00 79.81 105 PHE A CA 1
ATOM 793 C C . PHE A 1 105 ? -23.776 5.147 4.851 1.00 79.81 105 PHE A C 1
ATOM 795 O O . PHE A 1 105 ? -23.306 6.110 4.253 1.00 79.81 105 PHE A O 1
ATOM 802 N N . ARG A 1 106 ? -25.037 5.158 5.308 1.00 79.94 106 ARG A N 1
ATOM 803 C CA . ARG A 1 106 ? -25.936 6.320 5.163 1.00 79.94 106 ARG A CA 1
ATOM 804 C C . ARG A 1 106 ? -25.588 7.493 6.089 1.00 79.94 106 ARG A C 1
ATOM 806 O O . ARG A 1 106 ? -26.050 8.602 5.844 1.00 79.94 106 ARG A O 1
ATOM 813 N N . LYS A 1 107 ? -24.801 7.283 7.150 1.00 74.62 107 LYS A N 1
ATOM 814 C CA . LYS A 1 107 ? -24.427 8.319 8.132 1.00 74.62 107 LYS A CA 1
ATOM 815 C C . LYS A 1 107 ? -23.046 8.936 7.854 1.00 74.62 107 LYS A C 1
ATOM 817 O O . LYS A 1 107 ? -22.230 9.078 8.766 1.00 74.62 107 LYS A O 1
ATOM 822 N N . SER A 1 108 ? -22.799 9.359 6.613 1.00 61.91 108 SER A N 1
ATOM 823 C CA . SER A 1 108 ? -21.527 9.968 6.177 1.00 61.91 108 SER A CA 1
ATOM 824 C C . SER A 1 108 ? -21.148 11.260 6.914 1.00 61.91 108 SER A C 1
ATOM 826 O O . SER A 1 108 ? -19.981 11.630 6.934 1.00 61.91 108 SER A O 1
ATOM 828 N N . ASN A 1 109 ? -22.110 11.944 7.543 1.00 62.62 109 ASN A N 1
ATOM 829 C CA . ASN A 1 109 ? -21.862 13.211 8.245 1.00 62.62 109 ASN A CA 1
ATOM 830 C C . ASN A 1 109 ? -21.341 13.017 9.681 1.00 62.62 109 ASN A C 1
ATOM 832 O O . ASN A 1 109 ? -20.803 13.949 10.266 1.00 62.62 109 ASN A O 1
ATOM 836 N N . SER A 1 110 ? -21.508 11.822 10.264 1.00 68.38 110 SER A N 1
ATOM 837 C CA . SER A 1 110 ? -21.046 11.502 11.628 1.00 68.38 110 SER A CA 1
ATOM 838 C C . SER A 1 110 ? -19.967 10.419 11.669 1.00 68.38 110 SER A C 1
ATOM 840 O O . SER A 1 110 ? -19.361 10.197 12.714 1.00 68.38 110 SER A O 1
ATOM 842 N N . LEU A 1 111 ? -19.751 9.714 10.556 1.00 74.25 111 LEU A N 1
ATOM 843 C CA . LEU A 1 111 ? -18.748 8.665 10.414 1.00 74.25 111 LEU A CA 1
ATOM 844 C C . LEU A 1 111 ? -17.780 9.061 9.302 1.00 74.25 111 LEU A C 1
ATOM 846 O O . LEU A 1 111 ? -18.191 9.241 8.161 1.00 74.25 111 LEU A O 1
ATOM 850 N N . SER A 1 112 ? -16.496 9.164 9.640 1.00 77.62 112 SER A N 1
ATOM 851 C CA . SER A 1 112 ? -15.436 9.445 8.674 1.00 77.62 112 SER A CA 1
ATOM 852 C C . SER A 1 112 ? -14.400 8.325 8.658 1.00 77.62 112 SER A C 1
ATOM 854 O O . SER A 1 112 ? -13.959 7.845 9.705 1.00 77.62 112 SER A O 1
ATOM 856 N N . SER A 1 113 ? -13.969 7.947 7.454 1.00 80.94 113 SER A N 1
ATOM 857 C CA . SER A 1 113 ? -12.813 7.072 7.244 1.00 80.94 113 SER A CA 1
ATOM 858 C C . SER A 1 113 ? -11.468 7.790 7.420 1.00 80.94 113 SER A C 1
ATOM 860 O O . SER A 1 113 ? -10.434 7.135 7.339 1.00 80.94 113 SER A O 1
ATOM 862 N N . ASP A 1 114 ? -11.444 9.109 7.657 1.00 86.12 114 ASP A N 1
ATOM 863 C CA . ASP A 1 114 ? -10.199 9.887 7.784 1.00 86.12 114 ASP A CA 1
ATOM 864 C C . ASP A 1 114 ? -9.308 9.343 8.899 1.00 86.12 114 ASP A C 1
ATOM 866 O O . ASP A 1 114 ? -8.111 9.204 8.698 1.00 86.12 114 ASP A O 1
ATOM 870 N N . LYS A 1 115 ? -9.877 8.949 10.050 1.00 84.75 115 LYS A N 1
ATOM 871 C CA . LYS A 1 115 ? -9.088 8.373 11.155 1.00 84.75 115 LYS A CA 1
ATOM 872 C C . LYS A 1 115 ? -8.346 7.104 10.726 1.00 84.75 115 LYS A C 1
ATOM 874 O O . LYS A 1 115 ? -7.194 6.912 11.101 1.00 84.75 115 LYS A O 1
ATOM 879 N N . PHE A 1 116 ? -9.014 6.241 9.962 1.00 86.31 116 PHE A N 1
ATOM 880 C CA . PHE A 1 116 ? -8.402 5.023 9.439 1.00 86.31 116 PHE A CA 1
ATOM 881 C C . PHE A 1 116 ? -7.317 5.360 8.413 1.00 86.31 116 PHE A C 1
ATOM 883 O O . PHE A 1 116 ? -6.206 4.858 8.529 1.00 86.31 116 PHE A O 1
ATOM 890 N N . LEU A 1 117 ? -7.597 6.261 7.465 1.00 89.50 117 LEU A N 1
ATOM 891 C CA . LEU A 1 117 ? -6.603 6.671 6.471 1.00 89.50 117 LEU A CA 1
ATOM 892 C C . LEU A 1 117 ? -5.384 7.348 7.101 1.00 89.50 117 LEU A C 1
ATOM 894 O O . LEU A 1 117 ? -4.272 7.057 6.688 1.00 89.50 117 LEU A O 1
ATOM 898 N N . LEU A 1 118 ? -5.565 8.188 8.121 1.00 91.50 118 LEU A N 1
ATOM 899 C CA . LEU A 1 118 ? -4.462 8.804 8.863 1.00 91.50 118 LEU A CA 1
ATOM 900 C C . LEU A 1 118 ? -3.583 7.744 9.537 1.00 91.50 118 LEU A C 1
ATOM 902 O O . LEU A 1 118 ? -2.363 7.804 9.431 1.00 91.50 118 LEU A O 1
ATOM 906 N N . MET A 1 119 ? -4.192 6.730 10.156 1.00 89.12 119 MET A N 1
ATOM 907 C CA . MET A 1 119 ? -3.451 5.607 10.737 1.00 89.12 119 MET A CA 1
ATOM 908 C C . MET A 1 119 ? -2.645 4.852 9.673 1.00 89.12 119 MET A C 1
ATOM 910 O O . MET A 1 119 ? -1.476 4.547 9.899 1.00 89.12 119 MET A O 1
ATOM 914 N N . VAL A 1 120 ? -3.235 4.582 8.503 1.00 90.56 120 VAL A N 1
ATOM 915 C CA . VAL A 1 120 ? -2.536 3.960 7.365 1.00 90.56 120 VAL A CA 1
ATOM 916 C C . VAL A 1 120 ? -1.391 4.853 6.879 1.00 90.56 120 VAL A C 1
ATOM 918 O O . VAL A 1 120 ? -0.278 4.368 6.704 1.00 90.56 120 VAL A O 1
ATOM 921 N N . MET A 1 121 ? -1.627 6.155 6.716 1.00 91.81 121 MET A N 1
ATOM 922 C CA . MET A 1 121 ? -0.617 7.119 6.275 1.00 91.81 121 MET A CA 1
ATOM 923 C C . MET A 1 121 ? 0.606 7.121 7.201 1.00 91.81 121 MET A C 1
ATOM 925 O O . MET A 1 121 ? 1.736 6.998 6.738 1.00 91.81 121 MET A O 1
ATOM 929 N N . GLU A 1 122 ? 0.385 7.192 8.512 1.00 91.12 122 GLU A N 1
ATOM 930 C CA . GLU A 1 122 ? 1.446 7.223 9.524 1.00 91.12 122 GLU A CA 1
ATOM 931 C C . GLU A 1 122 ? 2.196 5.881 9.645 1.00 91.12 122 GLU A C 1
ATOM 933 O O . GLU A 1 122 ? 3.432 5.818 9.647 1.00 91.12 122 GLU A O 1
ATOM 938 N N . THR A 1 123 ? 1.453 4.777 9.760 1.00 88.75 123 THR A N 1
ATOM 939 C CA . THR A 1 123 ? 2.020 3.478 10.169 1.00 88.75 123 THR A CA 1
ATOM 940 C C . THR A 1 123 ? 2.367 2.560 9.005 1.00 88.75 123 THR A C 1
ATOM 942 O O . THR A 1 123 ? 3.326 1.798 9.098 1.00 88.75 123 THR A O 1
ATOM 945 N N . VAL A 1 124 ? 1.651 2.639 7.892 1.00 91.38 124 VAL A N 1
ATOM 946 C CA . VAL A 1 124 ? 1.883 1.797 6.713 1.00 91.38 124 VAL A CA 1
ATOM 947 C C . VAL A 1 124 ? 2.661 2.615 5.686 1.00 91.38 124 VAL A C 1
ATOM 949 O O . VAL A 1 124 ? 3.789 2.279 5.352 1.00 91.38 124 VAL A O 1
ATOM 952 N N . MET A 1 125 ? 2.152 3.779 5.288 1.00 91.94 125 MET A N 1
ATOM 953 C CA . MET A 1 125 ? 2.732 4.587 4.206 1.00 91.94 125 MET A CA 1
ATOM 954 C C . MET A 1 125 ? 3.861 5.533 4.644 1.00 91.94 125 MET A C 1
ATOM 956 O O . MET A 1 125 ? 4.197 6.450 3.903 1.00 91.94 125 MET A O 1
ATOM 960 N N . CYS A 1 126 ? 4.453 5.338 5.824 1.00 93.00 126 CYS A N 1
ATOM 961 C CA . CYS A 1 126 ? 5.625 6.086 6.301 1.00 93.00 126 CYS A CA 1
ATOM 962 C C . CYS A 1 126 ? 5.515 7.625 6.218 1.00 93.00 126 CYS A C 1
ATOM 964 O O . CYS A 1 126 ? 6.514 8.288 5.932 1.00 93.00 126 CYS A O 1
ATOM 966 N N . PHE A 1 127 ? 4.339 8.215 6.459 1.00 94.12 127 PHE A N 1
ATOM 967 C CA . PHE A 1 127 ? 4.201 9.675 6.428 1.00 94.12 127 PHE A CA 1
ATOM 968 C C . PHE A 1 127 ? 5.087 10.314 7.488 1.00 94.12 127 PHE A C 1
ATOM 970 O O . PHE A 1 127 ? 5.078 9.913 8.655 1.00 94.12 127 PHE A O 1
ATOM 977 N N . THR A 1 128 ? 5.826 11.345 7.085 1.00 95.44 128 THR A N 1
ATOM 978 C CA . THR A 1 128 ? 6.538 12.182 8.047 1.00 95.44 128 THR A CA 1
ATOM 979 C C . THR A 1 128 ? 5.526 12.929 8.923 1.00 95.44 128 THR A C 1
ATOM 981 O O . THR A 1 128 ? 4.409 13.200 8.474 1.00 95.44 128 THR A O 1
ATOM 984 N N . PRO A 1 129 ? 5.883 13.316 10.161 1.00 95.31 129 PRO A N 1
ATOM 985 C CA . PRO A 1 129 ? 4.986 14.100 11.012 1.00 95.31 129 PRO A CA 1
ATOM 986 C C . PRO A 1 129 ? 4.509 15.404 10.355 1.00 95.31 129 PRO A C 1
ATOM 988 O O . PRO A 1 129 ? 3.366 15.814 10.552 1.00 95.31 129 PRO A O 1
ATOM 991 N N . GLU A 1 130 ? 5.367 16.032 9.548 1.00 95.62 130 GLU A N 1
ATOM 992 C CA . GLU A 1 130 ? 5.044 17.246 8.797 1.00 95.62 130 GLU A CA 1
ATOM 993 C C . GLU A 1 130 ? 3.977 16.986 7.726 1.00 95.62 130 GLU A C 1
ATOM 995 O O . GLU A 1 130 ? 2.960 17.679 7.677 1.00 95.62 130 GLU A O 1
ATOM 1000 N N . ASP A 1 131 ? 4.168 15.960 6.897 1.00 95.56 131 ASP A N 1
ATOM 1001 C CA . ASP A 1 131 ? 3.215 15.628 5.840 1.00 95.56 131 ASP A CA 1
ATOM 1002 C C . ASP A 1 131 ? 1.913 15.057 6.400 1.00 95.56 131 ASP A C 1
ATOM 1004 O O . ASP A 1 131 ? 0.831 15.393 5.922 1.00 95.56 131 ASP A O 1
ATOM 1008 N N . TYR A 1 132 ? 1.990 14.262 7.466 1.00 95.06 132 TYR A N 1
ATOM 1009 C CA . TYR A 1 132 ? 0.826 13.803 8.216 1.00 95.06 132 TYR A CA 1
ATOM 1010 C C . TYR A 1 132 ? -0.014 14.981 8.725 1.00 95.06 132 TYR A C 1
ATOM 1012 O O . TYR A 1 132 ? -1.241 14.976 8.586 1.00 95.06 132 TYR A O 1
ATOM 1020 N N . ALA A 1 133 ? 0.628 16.022 9.267 1.00 94.25 133 ALA A N 1
ATOM 1021 C CA . ALA A 1 133 ? -0.063 17.193 9.795 1.00 94.25 133 ALA A CA 1
ATOM 1022 C C . ALA A 1 133 ? -0.880 17.935 8.723 1.00 94.25 133 ALA A C 1
ATOM 1024 O O . ALA A 1 133 ? -1.937 18.477 9.048 1.00 94.25 133 ALA A O 1
ATOM 1025 N N . LYS A 1 134 ? -0.458 17.911 7.450 1.00 93.00 134 LYS A N 1
ATOM 1026 C CA . LYS A 1 134 ? -1.218 18.502 6.331 1.00 93.00 134 LYS A CA 1
ATOM 1027 C C . LYS A 1 134 ? -2.619 17.890 6.218 1.00 93.00 134 LYS A C 1
ATOM 1029 O O . LYS A 1 134 ? -3.607 18.619 6.152 1.00 93.00 134 LYS A O 1
ATOM 1034 N N . PHE A 1 135 ? -2.721 16.562 6.290 1.00 92.88 135 PHE A N 1
ATOM 1035 C CA . PHE A 1 135 ? -3.999 15.839 6.240 1.00 92.88 135 PHE A CA 1
ATOM 1036 C C . PHE A 1 135 ? -4.738 15.869 7.578 1.00 92.88 135 PHE A C 1
ATOM 1038 O O . PHE A 1 135 ? -5.957 16.034 7.620 1.00 92.88 135 PHE A O 1
ATOM 1045 N N . ALA A 1 136 ? -4.020 15.732 8.694 1.00 92.12 136 ALA A N 1
ATOM 1046 C CA . ALA A 1 136 ? -4.633 15.732 10.016 1.00 92.12 136 ALA A CA 1
ATOM 1047 C C . ALA A 1 136 ? -5.306 17.075 10.339 1.00 92.12 136 ALA A C 1
ATOM 1049 O O . ALA A 1 136 ? -6.349 17.083 10.997 1.00 92.12 136 ALA A O 1
ATOM 1050 N N . ASN A 1 137 ? -4.752 18.190 9.856 1.00 91.12 137 ASN A N 1
ATOM 1051 C CA . ASN A 1 137 ? -5.281 19.533 10.095 1.00 91.12 137 ASN A CA 1
ATOM 1052 C C . ASN A 1 137 ? -6.309 19.987 9.051 1.00 91.12 137 ASN A C 1
ATOM 1054 O O . ASN A 1 137 ? -7.092 20.889 9.344 1.00 91.12 137 ASN A O 1
ATOM 1058 N N . ASP A 1 138 ? -6.372 19.356 7.875 1.00 90.25 138 ASP A N 1
ATOM 1059 C CA . ASP A 1 138 ? -7.421 19.638 6.895 1.00 90.25 138 ASP A CA 1
ATOM 1060 C C . ASP A 1 138 ? -8.774 19.101 7.384 1.00 90.25 138 ASP A C 1
ATOM 1062 O O . ASP A 1 138 ? -9.018 17.894 7.442 1.00 90.25 138 ASP A O 1
ATOM 1066 N N . LYS A 1 139 ? -9.669 20.022 7.753 1.00 87.69 139 LYS A N 1
ATOM 1067 C CA . LYS A 1 139 ? -11.044 19.720 8.185 1.00 87.69 139 LYS A CA 1
ATOM 1068 C C . LYS A 1 139 ? -12.088 20.044 7.123 1.00 87.69 139 LYS A C 1
ATOM 1070 O O . LYS A 1 139 ? -13.277 19.930 7.396 1.00 87.69 139 LYS A O 1
ATOM 1075 N N . THR A 1 140 ? -11.670 20.430 5.919 1.00 88.31 140 THR A N 1
ATOM 1076 C CA . THR A 1 140 ? -12.587 20.880 4.863 1.00 88.31 140 THR A CA 1
ATOM 1077 C C . THR A 1 140 ? -13.352 19.745 4.187 1.00 88.31 140 THR A C 1
ATOM 1079 O O . THR A 1 140 ? -14.307 19.999 3.456 1.00 88.31 140 THR A O 1
ATOM 1082 N N . GLY A 1 141 ? -12.970 18.491 4.438 1.00 86.25 141 GLY A N 1
ATOM 1083 C CA . GLY A 1 141 ? -13.611 17.309 3.870 1.00 86.25 141 GLY A CA 1
ATOM 1084 C C . GLY A 1 141 ? -13.191 17.010 2.427 1.00 86.25 141 GLY A C 1
ATOM 1085 O O . GLY A 1 141 ? -12.398 17.724 1.817 1.00 86.25 141 GLY A O 1
ATOM 1086 N N . ARG A 1 142 ? -13.732 15.913 1.884 1.00 86.94 142 ARG A N 1
ATOM 1087 C CA . ARG A 1 142 ? -13.306 15.299 0.608 1.00 86.94 142 ARG A CA 1
ATOM 1088 C C . ARG A 1 142 ? -14.137 15.700 -0.615 1.00 86.94 142 ARG A C 1
ATOM 1090 O O . ARG A 1 142 ? -13.779 15.344 -1.733 1.00 86.94 142 ARG A O 1
ATOM 1097 N N . LEU A 1 143 ? -15.274 16.362 -0.404 1.00 85.69 143 LEU A N 1
ATOM 1098 C CA . LEU A 1 143 ? -16.195 16.737 -1.479 1.00 85.69 143 LEU A CA 1
ATOM 1099 C C . LEU A 1 143 ? -15.671 17.950 -2.265 1.00 85.69 143 LEU A C 1
ATOM 1101 O O . LEU A 1 143 ? -14.848 18.697 -1.732 1.00 85.69 143 LEU A O 1
ATOM 1105 N N . PRO A 1 144 ? -16.154 18.181 -3.503 1.00 84.62 144 PRO A N 1
ATOM 1106 C CA . PRO A 1 144 ? -15.798 19.374 -4.270 1.00 84.62 144 PRO A CA 1
ATOM 1107 C C . PRO A 1 144 ? -16.041 20.662 -3.485 1.00 84.62 144 PRO A C 1
ATOM 1109 O O . PRO A 1 144 ? -15.163 21.517 -3.435 1.00 84.62 144 PRO A O 1
ATOM 1112 N N . GLU A 1 145 ? -17.158 20.738 -2.763 1.00 87.00 145 GLU A N 1
ATOM 1113 C CA . GLU A 1 145 ? -17.445 21.838 -1.847 1.00 87.00 145 GLU A CA 1
ATOM 1114 C C . GLU A 1 145 ? -16.877 21.565 -0.445 1.00 87.00 145 GLU A C 1
ATOM 1116 O O . GLU A 1 145 ? -16.919 20.420 0.025 1.00 87.00 145 GLU A O 1
ATOM 1121 N N . PRO A 1 146 ? -16.321 22.585 0.235 1.00 86.94 146 PRO A N 1
ATOM 1122 C CA . PRO A 1 146 ? -15.864 22.449 1.610 1.00 86.94 146 PRO A CA 1
ATOM 1123 C C . PRO A 1 146 ? -17.035 22.170 2.553 1.00 86.94 146 PRO A C 1
ATOM 1125 O O . PRO A 1 146 ? -18.153 22.640 2.353 1.00 86.94 146 PRO A O 1
ATOM 1128 N N . MET A 1 147 ? -16.758 21.432 3.626 1.00 84.44 147 MET A N 1
ATOM 1129 C CA . MET A 1 147 ? -17.728 21.173 4.683 1.00 84.44 147 MET A CA 1
ATOM 1130 C C . MET A 1 147 ? -18.253 22.490 5.269 1.00 84.44 147 MET A C 1
ATOM 1132 O O . MET A 1 147 ? -17.495 23.444 5.487 1.00 84.44 147 MET A O 1
ATOM 1136 N N . GLU A 1 148 ? -19.551 22.533 5.551 1.00 83.00 148 GLU A N 1
ATOM 1137 C CA . GLU A 1 148 ? -20.205 23.705 6.124 1.00 83.00 148 GLU A CA 1
ATOM 1138 C C . GLU A 1 148 ? -19.474 24.195 7.389 1.00 83.00 148 GLU A C 1
ATOM 1140 O O . GLU A 1 148 ? -19.061 23.410 8.243 1.00 83.00 148 GLU A O 1
ATOM 1145 N N . GLY A 1 149 ? -19.241 25.507 7.484 1.00 83.06 149 GLY A N 1
ATOM 1146 C CA . GLY A 1 149 ? -18.533 26.126 8.612 1.00 83.06 149 GLY A CA 1
ATOM 1147 C C . GLY A 1 149 ? -17.001 25.990 8.604 1.00 83.06 149 GLY A C 1
ATOM 1148 O O . GLY A 1 149 ? -16.344 26.559 9.480 1.00 83.06 149 GLY A O 1
ATOM 1149 N N . THR A 1 150 ? -16.413 25.292 7.624 1.00 82.81 150 THR A N 1
ATOM 1150 C CA . THR A 1 150 ? -14.949 25.108 7.521 1.00 82.81 150 THR A CA 1
ATOM 1151 C C . THR A 1 150 ? -14.290 26.025 6.489 1.00 82.81 150 THR A C 1
ATOM 1153 O O . THR A 1 150 ? -13.139 26.417 6.672 1.00 82.81 150 THR A O 1
ATOM 1156 N N . ALA A 1 151 ? -15.034 26.449 5.460 1.00 75.19 151 ALA A N 1
ATOM 1157 C CA . ALA A 1 151 ? -14.520 27.239 4.338 1.00 75.19 151 ALA A CA 1
ATOM 1158 C C . ALA A 1 151 ? -13.845 28.554 4.766 1.00 75.19 151 ALA A C 1
ATOM 1160 O O . ALA A 1 151 ? -12.745 28.858 4.324 1.00 75.19 151 ALA A O 1
ATOM 1161 N N . ALA A 1 152 ? -14.466 29.309 5.678 1.00 72.19 152 ALA A N 1
ATOM 1162 C CA . ALA A 1 152 ? -13.942 30.599 6.135 1.00 72.19 152 ALA A CA 1
ATOM 1163 C C . ALA A 1 152 ? -12.692 30.485 7.031 1.00 72.19 152 ALA A C 1
ATOM 1165 O O . ALA A 1 152 ? -12.008 31.478 7.263 1.00 72.19 152 ALA A O 1
ATOM 1166 N N . LYS A 1 153 ? -12.411 29.291 7.572 1.00 72.44 153 LYS A N 1
ATOM 1167 C CA . LYS A 1 153 ? -11.317 29.045 8.526 1.00 72.44 153 LYS A CA 1
ATOM 1168 C C . LYS A 1 153 ? -10.099 28.390 7.879 1.00 72.44 153 LYS A C 1
ATOM 1170 O O . LYS A 1 153 ? -9.039 28.360 8.496 1.00 72.44 153 LYS A O 1
ATOM 1175 N N . HIS A 1 154 ? -10.246 27.851 6.670 1.00 74.88 154 HIS A N 1
ATOM 1176 C CA . HIS A 1 154 ? -9.180 27.129 5.991 1.00 74.88 154 HIS A CA 1
ATOM 1177 C C . HIS A 1 154 ? -8.423 28.049 5.041 1.00 74.88 154 HIS A C 1
ATOM 1179 O O . HIS A 1 154 ? -8.946 28.466 4.011 1.00 74.88 154 HIS A O 1
ATOM 1185 N N . GLN A 1 155 ? -7.176 28.351 5.387 1.00 68.69 155 GLN A N 1
ATOM 1186 C CA . GLN A 1 155 ? -6.244 29.052 4.510 1.00 68.69 155 GLN A CA 1
ATOM 1187 C C . GLN A 1 155 ? -5.213 28.033 4.021 1.00 68.69 155 GLN A C 1
ATOM 1189 O O . GLN A 1 155 ? -4.287 27.686 4.747 1.00 68.69 155 GLN A O 1
ATOM 1194 N N . GLY A 1 156 ? -5.407 27.495 2.816 1.00 78.44 156 GLY A N 1
ATOM 1195 C CA . GLY A 1 156 ? -4.456 26.564 2.207 1.00 78.44 156 GLY A CA 1
ATOM 1196 C C . GLY A 1 156 ? -5.091 25.497 1.312 1.00 78.44 156 GLY A C 1
ATOM 1197 O O . GLY A 1 156 ? -6.304 25.511 1.085 1.00 78.44 156 GLY A O 1
ATOM 1198 N N . PRO A 1 157 ? -4.275 24.559 0.798 1.00 85.88 157 PRO A N 1
ATOM 1199 C CA . PRO A 1 157 ? -4.745 23.450 -0.026 1.00 85.88 157 PRO A CA 1
ATOM 1200 C C . PRO A 1 157 ? -5.724 22.553 0.733 1.00 85.88 157 PRO A C 1
ATOM 1202 O O . PRO A 1 157 ? -5.578 22.329 1.936 1.00 85.88 157 PRO A O 1
ATOM 1205 N N . ARG A 1 158 ? -6.718 22.013 0.027 1.00 91.31 158 ARG A N 1
ATOM 1206 C CA . ARG A 1 158 ? -7.673 21.039 0.575 1.00 91.31 158 ARG A CA 1
ATOM 1207 C C . ARG A 1 158 ? -7.161 19.631 0.297 1.00 91.31 158 ARG A C 1
ATOM 1209 O O . ARG A 1 158 ? -7.594 18.984 -0.657 1.00 91.31 158 ARG A O 1
ATOM 1216 N N . TYR A 1 159 ? -6.194 19.189 1.096 1.00 91.62 159 TYR A N 1
ATOM 1217 C CA . TYR A 1 159 ? -5.485 17.921 0.929 1.00 91.62 159 TYR A CA 1
ATOM 1218 C C . TYR A 1 159 ? -6.424 16.718 0.780 1.00 91.62 159 TYR A C 1
ATOM 1220 O O . TYR A 1 159 ? -6.213 15.904 -0.116 1.00 91.62 159 TYR A O 1
ATOM 1228 N N . TRP A 1 160 ? -7.493 16.621 1.578 1.00 90.38 160 TRP A N 1
ATOM 1229 C CA . TRP A 1 160 ? -8.460 15.520 1.481 1.00 90.38 160 TRP A CA 1
ATOM 1230 C C . TRP A 1 160 ? -9.286 15.553 0.195 1.00 90.38 160 TRP A C 1
ATOM 1232 O O . TRP A 1 160 ? -9.556 14.500 -0.388 1.00 90.38 160 TRP A O 1
ATOM 1242 N N . ALA A 1 161 ? -9.685 16.744 -0.254 1.00 89.75 161 ALA A N 1
ATOM 1243 C CA . ALA A 1 161 ? -10.428 16.914 -1.497 1.00 89.75 161 ALA A CA 1
ATOM 1244 C C . ALA A 1 161 ? -9.544 16.608 -2.712 1.00 89.75 161 ALA A C 1
ATOM 1246 O O . ALA A 1 161 ? -9.945 15.836 -3.579 1.00 89.75 161 ALA A O 1
ATOM 1247 N N . GLU A 1 162 ? -8.318 17.137 -2.747 1.00 89.44 162 GLU A N 1
ATOM 1248 C CA . GLU A 1 162 ? -7.360 16.858 -3.822 1.00 89.44 162 GLU A CA 1
ATOM 1249 C C . GLU A 1 162 ? -6.991 15.375 -3.888 1.00 89.44 162 GLU A C 1
ATOM 1251 O O . GLU A 1 162 ? -7.007 14.785 -4.968 1.00 89.44 162 GLU A O 1
ATOM 1256 N N . PHE A 1 163 ? -6.734 14.755 -2.736 1.00 87.81 163 PHE A N 1
ATOM 1257 C CA . PHE A 1 163 ? -6.469 13.325 -2.618 1.00 87.81 163 PHE A CA 1
ATOM 1258 C C . PHE A 1 163 ? -7.616 12.483 -3.176 1.00 87.81 163 PHE A C 1
ATOM 1260 O O . PHE A 1 163 ? -7.406 11.573 -3.981 1.00 87.81 163 PHE A O 1
ATOM 1267 N N . HIS A 1 164 ? -8.849 12.773 -2.752 1.00 87.44 164 HIS A N 1
ATOM 1268 C CA . HIS A 1 164 ? -10.015 12.022 -3.201 1.00 87.44 164 HIS A CA 1
ATOM 1269 C C . HIS A 1 164 ? -10.241 12.201 -4.701 1.00 87.44 164 HIS A C 1
ATOM 1271 O O . HIS A 1 164 ? -10.469 11.226 -5.413 1.00 87.44 164 HIS A O 1
ATOM 1277 N N . HIS A 1 165 ? -10.113 13.433 -5.187 1.00 84.62 165 HIS A N 1
ATOM 1278 C CA . HIS A 1 165 ? -10.279 13.776 -6.591 1.00 84.62 165 HIS A CA 1
ATOM 1279 C C . HIS A 1 165 ? -9.239 13.116 -7.488 1.00 84.62 165 HIS A C 1
ATOM 1281 O O . HIS A 1 165 ? -9.580 12.609 -8.554 1.00 84.62 165 HIS A O 1
ATOM 1287 N N . HIS A 1 166 ? -7.978 13.074 -7.053 1.00 81.88 166 HIS A N 1
ATOM 1288 C CA . HIS A 1 166 ? -6.915 12.399 -7.790 1.00 81.88 166 HIS A CA 1
ATOM 1289 C C . HIS A 1 166 ? -7.174 10.894 -7.886 1.00 81.88 166 HIS A C 1
ATOM 1291 O O . HIS A 1 166 ? -7.087 10.327 -8.974 1.00 81.88 166 HIS A O 1
ATOM 1297 N N . ASN A 1 167 ? -7.565 10.247 -6.785 1.00 78.44 167 ASN A N 1
ATOM 1298 C CA . ASN A 1 167 ? -7.927 8.828 -6.803 1.00 78.44 167 ASN A CA 1
ATOM 1299 C C . ASN A 1 167 ? -9.155 8.566 -7.687 1.00 78.44 167 ASN 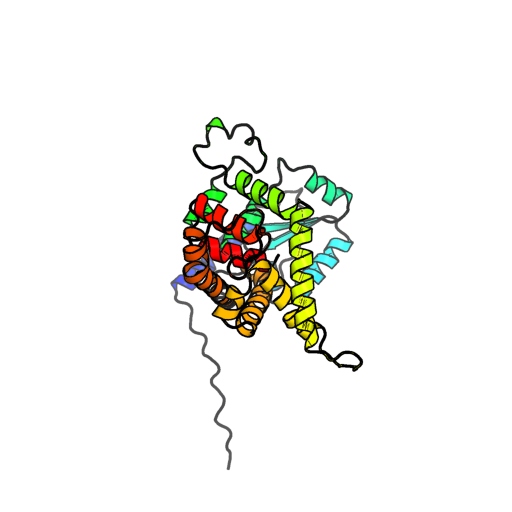A C 1
ATOM 1301 O O . ASN A 1 167 ? -9.116 7.689 -8.546 1.00 78.44 167 ASN A O 1
ATOM 1305 N N . ALA A 1 168 ? -10.220 9.359 -7.543 1.00 79.50 168 ALA A N 1
ATOM 1306 C CA . ALA A 1 168 ? -11.447 9.194 -8.317 1.00 79.50 168 ALA A CA 1
ATOM 1307 C C . ALA A 1 168 ? -11.223 9.417 -9.820 1.00 79.50 168 ALA A C 1
ATOM 1309 O O . ALA A 1 168 ? -11.688 8.628 -10.636 1.00 79.50 168 ALA A O 1
ATOM 1310 N N . ARG A 1 169 ? -10.475 10.455 -10.212 1.00 75.19 169 ARG A N 1
ATOM 1311 C CA . ARG A 1 169 ? -10.167 10.714 -11.626 1.00 75.19 169 ARG A CA 1
ATOM 1312 C C . ARG A 1 169 ? -9.328 9.614 -12.251 1.00 75.19 169 ARG A C 1
ATOM 1314 O O . ARG A 1 169 ? -9.522 9.307 -13.419 1.00 75.19 169 ARG A O 1
ATOM 1321 N N . ASN A 1 170 ? -8.390 9.039 -11.505 1.00 70.06 170 ASN A N 1
ATOM 1322 C CA . ASN A 1 170 ? -7.456 8.102 -12.107 1.00 70.06 170 ASN A CA 1
ATOM 1323 C C . ASN A 1 170 ? -7.894 6.636 -12.022 1.00 70.06 170 ASN A C 1
ATOM 1325 O O . ASN A 1 170 ? -7.591 5.891 -12.949 1.00 70.06 170 ASN A O 1
ATOM 1329 N N . LEU A 1 171 ? -8.607 6.228 -10.969 1.00 71.19 171 LEU A N 1
ATOM 1330 C CA . LEU A 1 171 ? -9.034 4.838 -10.770 1.00 71.19 171 LEU A CA 1
ATOM 1331 C C . LEU A 1 171 ? -10.470 4.568 -11.237 1.00 71.19 171 LEU A C 1
ATOM 1333 O O . LEU A 1 171 ? -10.779 3.436 -11.598 1.00 71.19 171 LEU A O 1
ATOM 1337 N N . SER A 1 172 ? -11.347 5.578 -11.269 1.00 67.56 172 SER A N 1
ATOM 1338 C CA . SER A 1 172 ? -12.755 5.376 -11.654 1.00 67.56 172 SER A CA 1
ATOM 1339 C C . SER A 1 172 ? -13.005 5.477 -13.162 1.00 67.56 172 SER A C 1
ATOM 1341 O O . SER A 1 172 ? -14.109 5.175 -13.614 1.00 67.56 172 SER A O 1
ATOM 1343 N N . LEU A 1 173 ? -12.017 5.908 -13.955 1.00 73.00 173 LEU A N 1
ATOM 1344 C CA . LEU A 1 173 ? -12.144 5.976 -15.411 1.00 73.00 173 LEU A CA 1
ATOM 1345 C C . LEU A 1 173 ? -11.786 4.633 -16.050 1.00 73.00 173 LEU A C 1
ATOM 1347 O O . LEU A 1 173 ? -10.665 4.143 -15.912 1.00 73.00 173 LEU A O 1
ATOM 1351 N N . ALA A 1 174 ? -12.726 4.081 -16.820 1.00 77.75 174 ALA A N 1
ATOM 1352 C CA . ALA A 1 174 ? -12.563 2.807 -17.522 1.00 77.75 174 ALA A CA 1
ATOM 1353 C C . ALA A 1 174 ? -11.350 2.782 -18.472 1.00 77.75 174 ALA A C 1
ATOM 1355 O O . ALA A 1 174 ? -10.731 1.739 -18.654 1.00 77.75 174 ALA A O 1
ATOM 1356 N N . SER A 1 175 ? -10.976 3.927 -19.052 1.00 76.81 175 SER A N 1
ATOM 1357 C CA . SER A 1 175 ? -9.790 4.046 -19.910 1.00 76.81 175 SER A CA 1
ATOM 1358 C C . SER A 1 175 ? -8.497 3.719 -19.162 1.00 76.81 175 SER A C 1
ATOM 1360 O O . SER A 1 175 ? -7.624 3.038 -19.692 1.00 76.81 175 SER A O 1
ATOM 1362 N N . ASN A 1 176 ? -8.383 4.159 -17.909 1.00 74.50 176 ASN A N 1
ATOM 1363 C CA . ASN A 1 176 ? -7.161 4.002 -17.125 1.00 74.50 176 ASN A CA 1
ATOM 1364 C C . ASN A 1 176 ? -7.019 2.568 -16.609 1.00 74.50 176 ASN A C 1
ATOM 1366 O O . ASN A 1 176 ? -5.924 2.005 -16.616 1.00 74.50 176 ASN A O 1
ATOM 1370 N N . THR A 1 177 ? -8.132 1.950 -16.208 1.00 81.44 177 THR A N 1
ATOM 1371 C CA . THR A 1 177 ? -8.148 0.540 -15.804 1.00 81.44 177 THR A CA 1
ATOM 1372 C C . THR A 1 177 ? -7.926 -0.393 -16.994 1.00 81.44 177 THR A C 1
ATOM 1374 O O . THR A 1 177 ? -7.246 -1.411 -16.844 1.00 81.44 177 THR A O 1
ATOM 1377 N N . ALA A 1 178 ? -8.409 -0.030 -18.189 1.00 86.88 178 ALA A N 1
ATOM 1378 C CA . ALA A 1 178 ? -8.135 -0.762 -19.424 1.00 86.88 178 ALA A CA 1
ATOM 1379 C C . ALA A 1 178 ? -6.641 -0.747 -19.778 1.00 86.88 178 ALA A C 1
ATOM 1381 O O . ALA A 1 178 ? -6.080 -1.804 -20.062 1.00 86.88 178 ALA A O 1
ATOM 1382 N N . ALA A 1 179 ? -5.980 0.410 -19.688 1.00 86.06 179 ALA A N 1
ATOM 1383 C CA . ALA A 1 179 ? -4.546 0.526 -19.947 1.00 86.06 179 ALA A CA 1
ATOM 1384 C C . ALA A 1 179 ? -3.692 -0.291 -18.959 1.00 86.06 179 ALA A C 1
ATOM 1386 O O . ALA A 1 179 ? -2.785 -1.014 -19.376 1.00 86.06 179 ALA A O 1
ATOM 1387 N N . LEU A 1 180 ? -4.019 -0.245 -17.659 1.00 87.62 180 LEU A N 1
ATOM 1388 C CA . LEU A 1 180 ? -3.399 -1.107 -16.642 1.00 87.62 180 LEU A CA 1
ATOM 1389 C C . LEU A 1 180 ? -3.586 -2.591 -16.987 1.00 87.62 180 LEU A C 1
ATOM 1391 O O . LEU A 1 180 ? -2.621 -3.351 -16.970 1.00 87.62 180 LEU A O 1
ATOM 1395 N N . THR A 1 181 ? -4.812 -2.993 -17.327 1.00 90.88 181 THR A N 1
ATOM 1396 C CA . THR A 1 181 ? -5.144 -4.390 -17.641 1.00 90.88 181 THR A CA 1
ATOM 1397 C C . THR A 1 181 ? -4.394 -4.879 -18.877 1.00 90.88 181 THR A C 1
ATOM 1399 O O . THR A 1 181 ? -3.799 -5.954 -18.837 1.00 90.88 181 THR A O 1
ATOM 1402 N N . ALA A 1 182 ? -4.373 -4.083 -19.950 1.00 92.94 182 ALA A N 1
ATOM 1403 C CA . ALA A 1 182 ? -3.647 -4.402 -21.175 1.00 92.94 182 ALA A CA 1
ATOM 1404 C C . ALA A 1 182 ? -2.149 -4.567 -20.896 1.00 92.94 182 ALA A C 1
ATOM 1406 O O . ALA A 1 182 ? -1.557 -5.583 -21.256 1.00 92.94 182 ALA A O 1
ATOM 1407 N N . LYS A 1 183 ? -1.547 -3.625 -20.159 1.00 94.00 183 LYS A N 1
ATOM 1408 C CA . LYS A 1 183 ? -0.118 -3.694 -19.856 1.00 94.00 183 LYS A CA 1
ATOM 1409 C C . LYS A 1 183 ? 0.238 -4.861 -18.937 1.00 94.00 183 LYS A C 1
ATOM 1411 O O . LYS A 1 183 ? 1.245 -5.530 -19.165 1.00 94.00 183 LYS A O 1
ATOM 1416 N N . PHE A 1 184 ? -0.579 -5.118 -17.917 1.00 95.31 184 PHE A N 1
ATOM 1417 C CA . PHE A 1 184 ? -0.434 -6.299 -17.071 1.00 95.31 184 PHE A CA 1
ATOM 1418 C C . PHE A 1 184 ? -0.505 -7.580 -17.904 1.00 95.31 184 PHE A C 1
ATOM 1420 O O . PHE A 1 184 ? 0.355 -8.441 -17.744 1.00 95.31 184 PHE A O 1
ATOM 1427 N N . TYR A 1 185 ? -1.487 -7.693 -18.805 1.00 96.38 185 TYR A N 1
ATOM 1428 C CA . TYR A 1 185 ? -1.648 -8.859 -19.668 1.00 96.38 185 TYR A CA 1
ATOM 1429 C C . TYR A 1 185 ? -0.414 -9.088 -20.540 1.00 96.38 185 TYR A C 1
ATOM 1431 O O . TYR A 1 185 ? 0.104 -10.202 -20.555 1.00 96.38 185 TYR A O 1
ATOM 1439 N N . ASP A 1 186 ? 0.097 -8.047 -21.201 1.00 96.38 186 ASP A N 1
ATOM 1440 C CA . ASP A 1 186 ? 1.295 -8.148 -22.038 1.00 96.38 186 ASP A CA 1
ATOM 1441 C C . ASP A 1 186 ? 2.500 -8.635 -21.229 1.00 96.38 186 ASP A C 1
ATOM 1443 O O . ASP A 1 186 ? 3.172 -9.591 -21.615 1.00 96.38 186 ASP A O 1
ATOM 1447 N N . ILE A 1 187 ? 2.745 -8.029 -20.062 1.00 96.50 187 ILE A N 1
ATOM 1448 C CA . ILE A 1 187 ? 3.862 -8.417 -19.195 1.00 96.50 187 ILE A CA 1
ATOM 1449 C C . ILE A 1 187 ? 3.679 -9.851 -18.691 1.00 96.50 187 ILE A C 1
ATOM 1451 O O . ILE A 1 187 ? 4.612 -10.650 -18.748 1.00 96.50 187 ILE A O 1
ATOM 1455 N N . PHE A 1 188 ? 2.493 -10.193 -18.191 1.00 96.88 188 PHE A N 1
ATOM 1456 C CA . PHE A 1 188 ? 2.225 -11.511 -17.632 1.00 96.88 188 PHE A CA 1
ATOM 1457 C C . PHE A 1 188 ? 2.321 -12.600 -18.700 1.00 96.88 188 PHE A C 1
ATOM 1459 O O . PHE A 1 188 ? 2.935 -13.637 -18.455 1.00 96.88 188 PHE A O 1
ATOM 1466 N N . ARG A 1 189 ? 1.801 -12.336 -19.906 1.00 95.56 189 ARG A N 1
ATOM 1467 C CA . ARG A 1 189 ? 1.913 -13.221 -21.068 1.00 95.56 189 ARG A CA 1
ATOM 1468 C C . ARG A 1 189 ? 3.366 -13.531 -21.395 1.00 95.56 189 ARG A C 1
ATOM 1470 O O . ARG A 1 189 ? 3.674 -14.692 -21.634 1.00 95.56 189 ARG A O 1
ATOM 1477 N N . GLU A 1 190 ? 4.247 -12.532 -21.413 1.00 94.62 190 GLU A N 1
ATOM 1478 C CA . GLU A 1 190 ? 5.673 -12.768 -21.661 1.00 94.62 190 GLU A CA 1
ATOM 1479 C C . GLU A 1 190 ? 6.323 -13.558 -20.519 1.00 94.62 190 GLU A C 1
ATOM 1481 O O . GLU A 1 190 ? 7.073 -14.497 -20.771 1.00 94.62 190 GLU A O 1
ATOM 1486 N N . ARG A 1 191 ? 5.988 -13.244 -19.263 1.00 93.38 191 ARG A N 1
ATOM 1487 C CA . ARG A 1 191 ? 6.552 -13.924 -18.086 1.00 93.38 191 ARG A CA 1
ATOM 1488 C C . ARG A 1 191 ? 6.212 -15.409 -18.026 1.00 93.38 191 ARG A C 1
ATOM 1490 O O . ARG A 1 191 ? 7.075 -16.217 -17.702 1.00 93.38 191 ARG A O 1
ATOM 1497 N N . VAL A 1 192 ? 4.991 -15.800 -18.390 1.00 93.75 192 VAL A N 1
ATOM 1498 C CA . VAL A 1 192 ? 4.594 -17.219 -18.372 1.00 93.75 192 VAL A CA 1
ATOM 1499 C C . VAL A 1 192 ? 5.188 -18.036 -19.524 1.00 93.75 192 VAL A C 1
ATOM 1501 O O . VAL A 1 192 ? 5.062 -19.256 -19.512 1.00 93.75 192 VAL A O 1
ATOM 1504 N N . ARG A 1 193 ? 5.891 -17.419 -20.488 1.00 92.31 193 ARG A N 1
ATOM 1505 C CA . ARG A 1 193 ? 6.587 -18.156 -21.564 1.00 92.31 193 ARG A CA 1
ATOM 1506 C C . ARG A 1 193 ? 7.767 -18.991 -21.080 1.00 92.31 193 ARG A C 1
ATOM 1508 O O . ARG A 1 193 ? 8.260 -19.816 -21.841 1.00 92.31 193 ARG A O 1
ATOM 1515 N N . VAL A 1 194 ? 8.204 -18.811 -19.832 1.00 90.06 194 VAL A N 1
ATOM 1516 C CA . VAL A 1 194 ? 9.164 -19.726 -19.191 1.00 90.06 194 VAL A CA 1
ATOM 1517 C C . VAL A 1 194 ? 8.625 -21.160 -19.103 1.00 90.06 194 VAL A C 1
ATOM 1519 O O . VAL A 1 194 ? 9.407 -22.093 -18.955 1.00 90.06 194 VAL A O 1
ATOM 1522 N N . TYR A 1 195 ? 7.303 -21.337 -19.212 1.00 91.06 195 TYR A N 1
ATOM 1523 C CA . TYR A 1 195 ? 6.646 -22.635 -19.284 1.00 91.06 195 TYR A CA 1
ATOM 1524 C C . TYR A 1 195 ? 6.383 -23.003 -20.757 1.00 91.06 195 TYR A C 1
ATOM 1526 O O . TYR A 1 195 ? 5.634 -22.290 -21.435 1.00 91.06 195 TYR A O 1
ATOM 1534 N N . PRO A 1 196 ? 6.991 -24.085 -21.277 1.00 88.06 196 PRO A N 1
ATOM 1535 C CA . PRO A 1 196 ? 6.876 -24.460 -22.683 1.00 88.06 196 PRO A CA 1
ATOM 1536 C C . PRO A 1 196 ? 5.450 -24.871 -23.063 1.00 88.06 196 PRO A C 1
ATOM 1538 O O . PRO A 1 196 ? 4.734 -25.542 -22.317 1.00 88.06 196 PRO A O 1
ATOM 1541 N N . LEU A 1 197 ? 5.029 -24.466 -24.262 1.00 90.94 197 LEU A N 1
ATOM 1542 C CA . LEU A 1 197 ? 3.706 -24.787 -24.785 1.00 90.94 197 LEU A CA 1
ATOM 1543 C C . LEU A 1 197 ? 3.620 -26.277 -25.147 1.00 90.94 197 LEU A C 1
ATOM 1545 O O . LEU A 1 197 ? 4.480 -26.795 -25.851 1.00 90.94 197 LEU A O 1
ATOM 1549 N N . GLY A 1 198 ? 2.539 -26.937 -24.729 1.00 92.81 198 GLY A N 1
ATOM 1550 C CA . GLY A 1 198 ? 2.294 -28.353 -25.030 1.00 92.81 198 GLY A CA 1
ATOM 1551 C C . GLY A 1 198 ? 2.879 -29.330 -24.008 1.00 92.81 198 GLY A C 1
ATOM 1552 O O . GLY A 1 198 ? 2.665 -30.533 -24.143 1.00 92.81 198 GLY A O 1
ATOM 1553 N N . GLU A 1 199 ? 3.548 -28.834 -22.964 1.00 94.75 199 GLU A N 1
ATOM 1554 C CA . GLU A 1 199 ? 4.128 -29.655 -21.901 1.00 94.75 199 GLU A CA 1
ATOM 1555 C C . GLU A 1 199 ? 3.413 -29.430 -20.564 1.00 94.75 199 GLU A C 1
ATOM 1557 O O . GLU A 1 199 ? 3.177 -28.300 -20.128 1.00 94.75 199 GLU A O 1
ATOM 1562 N N . TRP A 1 200 ? 3.080 -30.522 -19.873 1.00 94.25 200 TRP A N 1
ATOM 1563 C CA . TRP A 1 200 ? 2.569 -30.442 -18.508 1.00 94.25 200 TRP A CA 1
ATOM 1564 C C . TRP A 1 200 ? 3.703 -30.097 -17.548 1.00 94.25 200 TRP A C 1
ATOM 1566 O O . TRP A 1 200 ? 4.679 -30.834 -17.442 1.00 94.25 200 TRP A O 1
ATOM 1576 N N . THR A 1 201 ? 3.541 -29.005 -16.802 1.00 93.25 201 THR A N 1
ATOM 1577 C CA . THR A 1 201 ? 4.482 -28.601 -15.754 1.00 93.25 201 THR A CA 1
ATOM 1578 C C . THR A 1 201 ? 3.777 -28.551 -14.406 1.00 93.25 201 THR A C 1
ATOM 1580 O O . THR A 1 201 ? 2.739 -27.906 -14.256 1.00 93.25 201 THR A O 1
ATOM 1583 N N . THR A 1 202 ? 4.361 -29.198 -13.399 1.00 95.06 202 THR A N 1
ATOM 1584 C CA . THR A 1 202 ? 3.907 -29.067 -12.011 1.00 95.06 202 THR A CA 1
ATOM 1585 C C . THR A 1 202 ? 4.489 -27.795 -11.409 1.00 95.06 202 THR A C 1
ATOM 1587 O O . THR A 1 202 ? 5.706 -27.637 -11.343 1.00 95.06 202 THR A O 1
ATOM 1590 N N . VAL A 1 203 ? 3.625 -26.904 -10.923 1.00 94.12 203 VAL A N 1
ATOM 1591 C CA . VAL A 1 203 ? 4.025 -25.665 -10.245 1.00 94.12 203 VAL A CA 1
ATOM 1592 C C . VAL A 1 203 ? 3.427 -25.595 -8.847 1.00 94.12 203 VAL A C 1
ATOM 1594 O O . VAL A 1 203 ? 2.321 -26.074 -8.595 1.00 94.12 203 VAL A O 1
ATOM 1597 N N . ASN A 1 204 ? 4.130 -24.940 -7.926 1.00 95.88 204 ASN A N 1
ATOM 1598 C CA . ASN A 1 204 ? 3.510 -24.497 -6.685 1.00 95.88 204 ASN A CA 1
ATOM 1599 C C . ASN A 1 204 ? 2.657 -23.257 -6.994 1.00 95.88 204 ASN A C 1
ATOM 1601 O O . ASN A 1 204 ? 3.202 -22.203 -7.317 1.00 95.88 204 ASN A O 1
ATOM 1605 N N . LEU A 1 205 ? 1.329 -23.384 -6.907 1.00 95.50 205 LEU A N 1
ATOM 1606 C CA . LEU A 1 205 ? 0.392 -22.323 -7.294 1.00 95.50 205 LEU A CA 1
ATOM 1607 C C . LEU A 1 205 ? 0.627 -21.014 -6.528 1.00 95.50 205 LEU A C 1
ATOM 1609 O O . LEU A 1 205 ? 0.618 -19.942 -7.128 1.00 95.50 205 LEU A O 1
ATOM 1613 N N . LEU A 1 206 ? 0.867 -21.087 -5.215 1.00 94.69 206 LEU A N 1
ATOM 1614 C CA . LEU A 1 206 ? 1.114 -19.892 -4.410 1.00 94.69 206 LEU A CA 1
ATOM 1615 C C . LEU A 1 206 ? 2.423 -19.220 -4.823 1.00 94.69 206 LEU A C 1
ATOM 1617 O O . LEU A 1 206 ? 2.443 -18.013 -5.040 1.00 94.69 206 LEU A O 1
ATOM 1621 N N . TYR A 1 207 ? 3.497 -19.994 -4.976 1.00 94.06 207 TYR A N 1
ATOM 1622 C CA . TYR A 1 207 ? 4.780 -19.476 -5.447 1.00 94.06 207 TYR A CA 1
ATOM 1623 C C . TYR A 1 207 ? 4.658 -18.856 -6.846 1.00 94.06 207 TYR A C 1
ATOM 1625 O O . TYR A 1 207 ? 5.158 -17.758 -7.073 1.00 94.06 207 TYR A O 1
ATOM 1633 N N . PHE A 1 208 ? 3.929 -19.501 -7.760 1.00 95.25 208 PHE A N 1
ATOM 1634 C CA . PHE A 1 208 ? 3.649 -18.980 -9.098 1.00 95.25 208 PHE A CA 1
ATOM 1635 C C . PHE A 1 208 ? 2.920 -17.631 -9.043 1.00 95.25 208 PHE A C 1
ATOM 1637 O O . PHE A 1 208 ? 3.346 -16.679 -9.693 1.00 95.25 208 PHE A O 1
ATOM 1644 N N . MET A 1 209 ? 1.865 -17.503 -8.231 1.00 95.56 209 MET A N 1
ATOM 1645 C CA . MET A 1 209 ? 1.159 -16.225 -8.064 1.00 95.56 209 MET A CA 1
ATOM 1646 C C . MET A 1 209 ? 2.071 -15.153 -7.450 1.00 95.56 209 MET A C 1
ATOM 1648 O O . MET A 1 209 ? 2.105 -14.018 -7.924 1.00 95.56 209 MET A O 1
ATOM 1652 N N . ARG A 1 210 ? 2.860 -15.524 -6.435 1.00 95.00 210 ARG A N 1
ATOM 1653 C CA . ARG A 1 210 ? 3.780 -14.615 -5.738 1.00 95.00 210 ARG A CA 1
ATOM 1654 C C . ARG A 1 210 ? 4.945 -14.123 -6.590 1.00 95.00 210 ARG A C 1
ATOM 1656 O O . ARG A 1 210 ? 5.490 -13.070 -6.284 1.00 95.00 210 ARG A O 1
ATOM 1663 N N . THR A 1 211 ? 5.309 -14.853 -7.639 1.00 94.62 211 THR A N 1
ATOM 1664 C CA . THR A 1 211 ? 6.441 -14.514 -8.510 1.00 94.62 211 THR A CA 1
ATOM 1665 C C . THR A 1 211 ? 5.983 -14.001 -9.869 1.00 94.62 211 THR A C 1
ATOM 1667 O O . THR A 1 211 ? 6.275 -12.869 -10.250 1.00 94.62 211 THR A O 1
ATOM 1670 N N . GLN A 1 212 ? 5.226 -14.801 -10.616 1.00 95.69 212 GLN A N 1
ATOM 1671 C CA . GLN A 1 212 ? 4.850 -14.483 -11.990 1.00 95.69 212 GLN A CA 1
ATOM 1672 C C . GLN A 1 212 ? 3.781 -13.397 -12.045 1.00 95.69 212 GLN A C 1
ATOM 1674 O O . GLN A 1 212 ? 3.961 -12.394 -12.737 1.00 95.69 212 GLN A O 1
ATOM 1679 N N . MET A 1 213 ? 2.696 -13.568 -11.287 1.00 95.44 213 MET A N 1
ATOM 1680 C CA . MET A 1 213 ? 1.574 -12.628 -11.302 1.00 95.44 213 MET A CA 1
ATOM 1681 C C . MET A 1 213 ? 1.916 -11.330 -10.565 1.00 95.44 213 MET A C 1
ATOM 1683 O O . MET A 1 213 ? 1.712 -10.249 -11.114 1.00 95.44 213 MET A O 1
ATOM 1687 N N . ALA A 1 214 ? 2.488 -11.415 -9.361 1.00 95.25 214 ALA A N 1
ATOM 1688 C CA . ALA A 1 214 ? 2.880 -10.226 -8.604 1.00 95.25 214 ALA A CA 1
ATOM 1689 C C . ALA A 1 214 ? 3.999 -9.435 -9.295 1.00 95.25 214 ALA A C 1
ATOM 1691 O O . ALA A 1 214 ? 3.901 -8.215 -9.397 1.00 95.25 214 ALA A O 1
ATOM 1692 N N . GLY A 1 215 ? 5.006 -10.117 -9.857 1.00 95.81 215 GLY A N 1
ATOM 1693 C CA . GLY A 1 215 ? 6.051 -9.471 -10.653 1.00 95.81 215 GLY A CA 1
ATOM 1694 C C . GLY A 1 215 ? 5.475 -8.724 -11.854 1.00 95.81 215 GLY A C 1
ATOM 1695 O O . GLY A 1 215 ? 5.831 -7.571 -12.086 1.00 95.81 215 GLY A O 1
ATOM 1696 N N . ALA A 1 216 ? 4.514 -9.324 -12.568 1.00 96.50 216 ALA A N 1
ATOM 1697 C CA . ALA A 1 216 ? 3.815 -8.643 -13.656 1.00 96.50 216 ALA A CA 1
ATOM 1698 C C . ALA A 1 216 ? 3.031 -7.412 -13.180 1.00 96.50 216 ALA A C 1
ATOM 1700 O O . ALA A 1 216 ? 3.101 -6.364 -13.818 1.00 96.50 216 ALA A O 1
ATOM 1701 N N . ALA A 1 217 ? 2.303 -7.525 -12.066 1.00 94.81 217 ALA A N 1
ATOM 1702 C CA . ALA A 1 217 ? 1.492 -6.440 -11.521 1.00 94.81 217 ALA A CA 1
ATOM 1703 C C . ALA A 1 217 ? 2.351 -5.260 -11.042 1.00 94.81 217 ALA A C 1
ATOM 1705 O O . ALA A 1 217 ? 2.089 -4.119 -11.422 1.00 94.81 217 ALA A O 1
ATOM 1706 N N . ILE A 1 218 ? 3.416 -5.527 -10.280 1.00 95.31 218 ILE A N 1
ATOM 1707 C CA . ILE A 1 218 ? 4.345 -4.490 -9.815 1.00 95.31 218 ILE A CA 1
ATOM 1708 C C . ILE A 1 218 ? 5.042 -3.838 -11.011 1.00 95.31 218 ILE A C 1
ATOM 1710 O O . ILE A 1 218 ? 5.082 -2.614 -11.084 1.00 95.31 218 ILE A O 1
ATOM 1714 N N . LYS A 1 219 ? 5.511 -4.621 -11.994 1.00 95.56 219 LYS A N 1
ATOM 1715 C CA . LYS A 1 219 ? 6.132 -4.088 -13.218 1.00 95.56 219 LYS A CA 1
ATOM 1716 C C . LYS A 1 219 ? 5.167 -3.224 -14.029 1.00 95.56 219 LYS A C 1
ATOM 1718 O O . LYS A 1 219 ? 5.549 -2.174 -14.544 1.00 95.56 219 LYS A O 1
ATOM 1723 N N . ALA A 1 220 ? 3.911 -3.651 -14.147 1.00 93.81 220 ALA A N 1
ATOM 1724 C CA . ALA A 1 220 ? 2.879 -2.866 -14.808 1.00 93.81 220 ALA A CA 1
ATOM 1725 C C . ALA A 1 220 ? 2.688 -1.533 -14.077 1.00 93.81 220 ALA A C 1
ATOM 1727 O O . ALA A 1 220 ? 2.759 -0.491 -14.717 1.00 93.81 220 ALA A O 1
ATOM 1728 N N . ME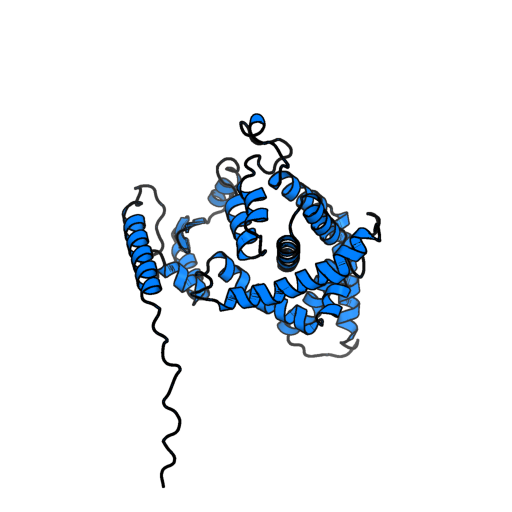T A 1 221 ? 2.538 -1.543 -12.750 1.00 91.62 221 MET A N 1
ATOM 1729 C CA . MET A 1 221 ? 2.283 -0.333 -11.965 1.00 91.62 221 MET A CA 1
ATOM 1730 C C . MET A 1 221 ? 3.477 0.621 -11.874 1.00 91.62 221 MET A C 1
ATOM 1732 O O . MET A 1 221 ? 3.322 1.806 -12.168 1.00 91.62 221 MET A O 1
ATOM 1736 N N . ALA A 1 222 ? 4.646 0.120 -11.477 1.00 92.31 222 ALA A N 1
ATOM 1737 C CA . ALA A 1 222 ? 5.835 0.908 -11.148 1.00 92.31 222 ALA A CA 1
ATOM 1738 C C . ALA A 1 222 ? 6.811 1.095 -12.320 1.00 92.31 222 ALA A C 1
ATOM 1740 O O . ALA A 1 222 ? 7.700 1.939 -12.253 1.00 92.31 222 ALA A O 1
ATOM 1741 N N . GLY A 1 223 ? 6.649 0.321 -13.394 1.00 93.50 223 GLY A N 1
ATOM 1742 C CA . GLY A 1 223 ? 7.628 0.238 -14.471 1.00 93.50 223 GLY A CA 1
ATOM 1743 C C . GLY A 1 223 ? 8.688 -0.834 -14.212 1.00 93.50 223 GLY A C 1
ATOM 1744 O O . GLY A 1 223 ? 8.723 -1.498 -13.178 1.00 93.50 223 GLY A O 1
ATOM 1745 N N . GLU A 1 224 ? 9.559 -1.020 -15.196 1.00 95.38 224 GLU A N 1
ATOM 1746 C CA . GLU A 1 224 ? 10.649 -2.000 -15.176 1.00 95.38 224 GLU A CA 1
ATOM 1747 C C . GLU A 1 224 ? 11.779 -1.551 -14.250 1.00 95.38 224 GLU A C 1
ATOM 1749 O O . GLU A 1 224 ? 12.324 -2.354 -13.493 1.00 95.38 224 GLU A O 1
ATOM 1754 N N . ARG A 1 225 ? 12.075 -0.245 -14.247 1.00 95.06 225 ARG A N 1
ATOM 1755 C CA . ARG A 1 225 ? 13.251 0.299 -13.564 1.00 95.06 225 ARG A CA 1
ATOM 1756 C C . ARG A 1 225 ? 13.241 0.075 -12.053 1.00 95.06 225 ARG A C 1
ATOM 1758 O O . ARG A 1 225 ? 14.295 -0.151 -11.467 1.00 95.06 225 ARG A O 1
ATOM 1765 N N . PHE A 1 226 ? 12.060 0.102 -11.433 1.00 95.25 226 PHE A N 1
ATOM 1766 C CA . PHE A 1 226 ? 11.909 -0.175 -10.004 1.00 95.25 226 PHE A CA 1
ATOM 1767 C C . PHE A 1 226 ? 12.381 -1.594 -9.642 1.00 95.25 226 PHE A C 1
ATOM 1769 O O . PHE A 1 226 ? 13.087 -1.778 -8.653 1.00 95.25 226 PHE A O 1
ATOM 1776 N N . LEU A 1 227 ? 12.045 -2.588 -10.473 1.00 95.62 227 LEU A N 1
ATOM 1777 C CA . LEU A 1 227 ? 12.432 -3.985 -10.261 1.00 95.62 227 LEU A CA 1
ATOM 1778 C C . LEU A 1 227 ? 13.907 -4.230 -10.587 1.00 95.62 227 LEU A C 1
ATOM 1780 O O . LEU A 1 227 ? 14.591 -4.930 -9.847 1.00 95.62 227 LEU A O 1
ATOM 1784 N N . GLU A 1 228 ? 14.412 -3.636 -11.668 1.00 95.50 228 GLU A N 1
ATOM 1785 C CA . GLU A 1 228 ? 15.816 -3.776 -12.077 1.00 95.50 228 GLU A CA 1
ATOM 1786 C C . GLU A 1 228 ? 16.783 -3.248 -11.019 1.00 95.50 228 GLU A C 1
ATOM 1788 O O . GLU A 1 228 ? 17.811 -3.864 -10.746 1.00 95.50 228 GLU A O 1
ATOM 1793 N N . ARG A 1 229 ? 16.444 -2.109 -10.410 1.00 93.56 229 ARG A N 1
ATOM 1794 C CA . ARG A 1 229 ? 17.326 -1.391 -9.494 1.00 93.56 229 ARG A CA 1
ATOM 1795 C C . ARG A 1 229 ? 17.688 -2.206 -8.258 1.00 93.56 229 ARG A C 1
ATOM 1797 O O . ARG A 1 229 ? 18.854 -2.269 -7.878 1.00 93.56 229 ARG A O 1
ATOM 1804 N N . SER A 1 230 ? 16.686 -2.788 -7.609 1.00 91.69 230 SER A N 1
ATOM 1805 C CA . SER A 1 230 ? 16.876 -3.538 -6.366 1.00 91.69 230 SER A CA 1
ATOM 1806 C C . SER A 1 230 ? 16.959 -5.049 -6.589 1.00 91.69 230 SER A C 1
ATOM 1808 O O . SER A 1 230 ? 17.178 -5.775 -5.620 1.00 91.69 230 SER A O 1
ATOM 1810 N N . GLY A 1 231 ? 16.827 -5.510 -7.838 1.00 96.06 231 GLY A N 1
ATOM 1811 C CA . GLY A 1 231 ? 16.687 -6.915 -8.209 1.00 96.06 231 GLY A CA 1
ATOM 1812 C C . GLY A 1 231 ? 15.253 -7.404 -8.007 1.00 96.06 231 GLY A C 1
ATOM 1813 O O . GLY A 1 231 ? 14.689 -7.265 -6.922 1.00 96.06 231 GLY A O 1
ATOM 1814 N N . GLU A 1 232 ? 14.663 -8.005 -9.042 1.00 95.31 232 GLU A N 1
ATOM 1815 C CA . GLU A 1 232 ? 13.240 -8.364 -9.047 1.00 95.31 232 GLU A CA 1
ATOM 1816 C C . GLU A 1 232 ? 12.856 -9.293 -7.884 1.00 95.31 232 GLU A C 1
ATOM 1818 O O . GLU A 1 232 ? 11.873 -9.040 -7.190 1.00 95.31 232 GLU A O 1
ATOM 1823 N N . GLU A 1 233 ? 13.664 -10.324 -7.623 1.00 95.38 233 GLU A N 1
ATOM 1824 C CA . GLU A 1 233 ? 13.449 -11.260 -6.512 1.00 95.38 233 GLU A CA 1
ATOM 1825 C C . GLU A 1 233 ? 13.456 -10.544 -5.157 1.00 95.38 233 GLU A C 1
ATOM 1827 O O . GLU A 1 233 ? 12.566 -10.746 -4.338 1.00 95.38 233 GLU A O 1
ATOM 1832 N N . ASN A 1 234 ? 14.402 -9.628 -4.945 1.00 96.69 234 ASN A N 1
ATOM 1833 C CA . ASN A 1 234 ? 14.517 -8.876 -3.699 1.00 96.69 234 ASN A CA 1
ATOM 1834 C C . ASN A 1 234 ? 13.340 -7.907 -3.496 1.00 96.69 234 ASN A C 1
ATOM 1836 O O . ASN A 1 234 ? 12.898 -7.716 -2.361 1.00 96.69 234 ASN A O 1
ATOM 1840 N N . VAL A 1 235 ? 12.809 -7.322 -4.576 1.00 96.88 235 VAL A N 1
ATOM 1841 C CA . VAL A 1 235 ? 11.588 -6.505 -4.516 1.00 96.88 235 VAL A CA 1
ATOM 1842 C C . VAL A 1 235 ? 10.380 -7.364 -4.159 1.00 96.88 235 VAL A C 1
ATOM 1844 O O . VAL A 1 235 ? 9.603 -6.976 -3.290 1.00 96.88 235 VAL A O 1
ATOM 1847 N N . LEU A 1 236 ? 10.224 -8.530 -4.791 1.00 97.00 236 LEU A N 1
ATOM 1848 C CA . LEU A 1 236 ? 9.116 -9.444 -4.508 1.00 97.00 236 LEU A CA 1
ATOM 1849 C C . LEU A 1 236 ? 9.170 -9.980 -3.075 1.00 97.00 236 LEU A C 1
ATOM 1851 O O . LEU A 1 236 ? 8.145 -9.997 -2.396 1.00 97.00 236 LEU A O 1
ATOM 1855 N N . ASP A 1 237 ? 10.353 -10.345 -2.586 1.00 97.12 237 ASP A N 1
ATOM 1856 C CA . ASP A 1 237 ? 10.547 -10.774 -1.202 1.00 97.12 237 ASP A CA 1
ATOM 1857 C C . ASP A 1 237 ? 10.199 -9.654 -0.219 1.00 97.12 237 ASP A C 1
ATOM 1859 O O . ASP A 1 237 ? 9.449 -9.869 0.731 1.00 97.12 237 ASP A O 1
ATOM 1863 N N . ALA A 1 238 ? 10.692 -8.435 -0.461 1.00 97.00 238 ALA A N 1
ATOM 1864 C CA . ALA A 1 238 ? 10.378 -7.288 0.387 1.00 97.00 238 ALA A CA 1
ATOM 1865 C C . ALA A 1 238 ? 8.881 -6.942 0.365 1.00 97.00 238 ALA A C 1
ATOM 1867 O O . ALA A 1 238 ? 8.324 -6.613 1.412 1.00 97.00 238 ALA A O 1
ATOM 1868 N N . PHE A 1 239 ? 8.229 -7.049 -0.796 1.00 96.88 239 PHE A N 1
ATOM 1869 C CA . PHE A 1 239 ? 6.791 -6.848 -0.951 1.00 96.88 239 PHE A CA 1
ATOM 1870 C C . PHE A 1 239 ? 5.988 -7.858 -0.122 1.00 96.88 239 PHE A C 1
ATOM 1872 O O . PHE A 1 239 ? 5.117 -7.461 0.651 1.00 96.88 239 PHE A O 1
ATOM 1879 N N . TRP A 1 240 ? 6.297 -9.154 -0.233 1.00 96.44 240 TRP A N 1
ATOM 1880 C CA . TRP A 1 240 ? 5.566 -10.192 0.496 1.00 96.44 240 TRP A CA 1
ATOM 1881 C C . TRP A 1 240 ? 5.858 -10.185 1.995 1.00 96.44 240 TRP A C 1
ATOM 1883 O O . TRP A 1 240 ? 4.934 -10.388 2.783 1.00 96.44 240 TRP A O 1
ATOM 1893 N N . A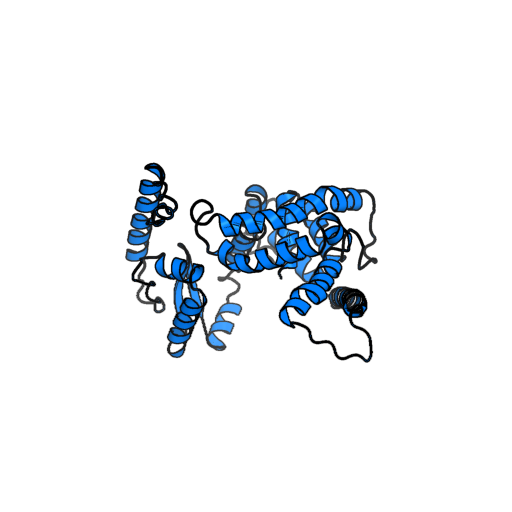SP A 1 241 ? 7.096 -9.900 2.409 1.00 95.94 241 ASP A N 1
ATOM 1894 C CA . ASP A 1 241 ? 7.415 -9.667 3.820 1.00 95.94 241 ASP A CA 1
ATOM 1895 C C . ASP A 1 241 ? 6.578 -8.503 4.362 1.00 95.94 241 ASP A C 1
ATOM 1897 O O . ASP A 1 241 ? 5.989 -8.600 5.442 1.00 95.94 241 ASP A O 1
ATOM 1901 N N . TYR A 1 242 ? 6.493 -7.411 3.599 1.00 95.25 242 TYR A N 1
ATOM 1902 C CA . TYR A 1 242 ? 5.746 -6.222 3.978 1.00 95.25 242 TYR A CA 1
ATOM 1903 C C . TYR A 1 242 ? 4.236 -6.472 4.092 1.00 95.25 242 TYR A C 1
ATOM 1905 O O . TYR A 1 242 ? 3.645 -6.112 5.112 1.00 95.25 242 TYR A O 1
ATOM 1913 N N . ASP A 1 243 ? 3.636 -7.181 3.132 1.00 93.69 243 ASP A N 1
ATOM 1914 C CA . ASP A 1 243 ? 2.232 -7.615 3.178 1.00 93.69 243 ASP A CA 1
ATOM 1915 C C . ASP A 1 243 ? 1.903 -8.357 4.487 1.00 93.69 243 ASP A C 1
ATOM 1917 O O . ASP A 1 243 ? 0.913 -8.051 5.159 1.00 93.69 243 ASP A O 1
ATOM 1921 N N . THR A 1 244 ? 2.800 -9.246 4.939 1.00 90.88 244 THR A N 1
ATOM 1922 C CA . THR A 1 244 ? 2.583 -10.022 6.176 1.00 90.88 244 THR A CA 1
ATOM 1923 C C . THR A 1 244 ? 2.517 -9.168 7.445 1.00 90.88 244 THR A C 1
ATOM 1925 O O . THR A 1 244 ? 1.997 -9.620 8.473 1.00 90.88 244 THR A O 1
ATOM 1928 N N . VAL A 1 245 ? 3.038 -7.937 7.407 1.00 90.31 245 VAL A N 1
ATOM 1929 C CA . VAL A 1 245 ? 3.113 -7.054 8.574 1.00 90.31 245 VAL A CA 1
ATOM 1930 C C . VAL A 1 245 ? 2.227 -5.818 8.487 1.00 90.31 245 VAL A C 1
ATOM 1932 O O . VAL A 1 245 ? 2.070 -5.164 9.514 1.00 90.31 245 VAL A O 1
ATOM 1935 N N . THR A 1 246 ? 1.584 -5.513 7.358 1.00 88.31 246 THR A N 1
ATOM 1936 C CA . THR A 1 246 ? 0.723 -4.321 7.191 1.00 88.31 246 THR A CA 1
ATOM 1937 C C . THR A 1 246 ? -0.330 -4.186 8.292 1.00 88.31 246 THR A C 1
ATOM 1939 O O . THR A 1 246 ? -0.393 -3.176 8.995 1.00 88.31 246 THR A O 1
ATOM 1942 N N . MET A 1 247 ? -1.107 -5.246 8.528 1.00 82.00 247 MET A N 1
ATOM 1943 C CA . MET A 1 247 ? -2.139 -5.245 9.573 1.00 82.00 247 MET A CA 1
ATOM 1944 C C . MET A 1 247 ? -1.557 -5.206 10.987 1.00 82.00 247 MET A C 1
ATOM 1946 O O . MET A 1 247 ? -2.218 -4.731 11.913 1.00 82.00 247 MET A O 1
ATOM 1950 N N . ARG A 1 248 ? -0.324 -5.698 11.168 1.00 83.00 248 ARG A N 1
ATOM 1951 C CA . ARG A 1 248 ? 0.396 -5.552 12.433 1.00 83.00 248 ARG A CA 1
ATOM 1952 C C . ARG A 1 248 ? 0.809 -4.101 12.605 1.00 83.00 248 ARG A C 1
ATOM 1954 O O . ARG A 1 248 ? 0.465 -3.545 13.626 1.00 83.00 248 ARG A O 1
ATOM 1961 N N . LEU A 1 249 ? 1.432 -3.453 11.625 1.00 86.50 249 LEU A N 1
ATOM 1962 C CA . LEU A 1 249 ? 1.887 -2.060 11.717 1.00 86.50 249 LEU A CA 1
ATOM 1963 C C . LEU A 1 249 ? 0.784 -1.105 12.190 1.00 86.50 249 LEU A C 1
ATOM 1965 O O . LEU A 1 249 ? 1.023 -0.330 13.113 1.00 86.50 249 LEU A O 1
ATOM 1969 N N . MET A 1 250 ? -0.433 -1.243 11.657 1.00 81.00 250 MET A N 1
ATOM 1970 C CA . MET A 1 250 ? -1.581 -0.407 12.034 1.00 81.00 250 MET A CA 1
ATOM 1971 C C . MET A 1 250 ? -2.002 -0.521 13.505 1.00 81.00 250 MET A C 1
ATOM 1973 O O . MET A 1 250 ? -2.394 0.469 14.118 1.00 81.00 250 MET A O 1
ATOM 1977 N N . TYR A 1 251 ? -1.953 -1.729 14.069 1.00 77.81 251 TYR A N 1
ATOM 1978 C CA . TYR A 1 251 ? -2.480 -2.026 15.409 1.00 77.81 251 TYR A CA 1
ATOM 1979 C C . TYR A 1 251 ? -1.407 -2.536 16.384 1.00 77.81 251 TYR A C 1
ATOM 1981 O O . TYR A 1 251 ? -1.736 -3.029 17.464 1.00 77.81 251 TYR A O 1
ATOM 1989 N N . SER A 1 252 ? -0.134 -2.464 15.991 1.00 69.00 252 SER A N 1
ATOM 1990 C CA . SER A 1 252 ? 0.990 -3.045 16.725 1.00 69.00 252 SER A CA 1
ATOM 1991 C C . SER A 1 252 ? 1.385 -2.209 17.926 1.00 69.00 252 SER A C 1
ATOM 1993 O O . SER A 1 252 ? 1.050 -1.033 18.074 1.00 69.00 252 SER A O 1
ATOM 1995 N N . LEU A 1 253 ? 2.147 -2.860 18.797 1.00 73.38 253 LEU A N 1
ATOM 1996 C CA . LEU A 1 253 ? 2.878 -2.205 19.860 1.00 73.38 253 LEU A CA 1
ATOM 1997 C C . LEU A 1 253 ? 3.907 -1.208 19.287 1.00 73.38 253 LEU A C 1
ATOM 1999 O O . LEU A 1 253 ? 4.381 -1.377 18.159 1.00 73.38 253 LEU A O 1
ATOM 2003 N N . PRO A 1 254 ? 4.307 -0.195 20.075 1.00 76.81 254 PRO A N 1
ATOM 2004 C CA . PRO A 1 254 ? 5.370 0.729 19.699 1.00 76.81 254 PRO A CA 1
ATOM 2005 C C . PRO A 1 254 ? 6.642 0.022 19.208 1.00 76.81 254 PRO A C 1
ATOM 2007 O O . PRO A 1 254 ? 6.987 -1.061 19.685 1.00 76.81 254 PRO A O 1
ATOM 2010 N N . LYS A 1 255 ? 7.400 0.684 18.322 1.00 83.75 255 LYS A N 1
ATOM 2011 C CA . LYS A 1 255 ? 8.628 0.154 17.693 1.00 83.75 255 LYS A CA 1
ATOM 2012 C C . LYS A 1 255 ? 9.643 -0.452 18.670 1.00 83.75 255 LYS A C 1
ATOM 2014 O O . LYS A 1 255 ? 10.340 -1.393 18.312 1.00 83.75 255 LYS A O 1
ATOM 2019 N N . TRP A 1 256 ? 9.734 0.055 19.898 1.00 84.56 256 TRP A N 1
ATOM 2020 C CA . TRP A 1 256 ? 10.654 -0.470 20.914 1.00 84.56 256 TRP A CA 1
ATOM 2021 C C . TRP A 1 256 ? 10.203 -1.805 21.538 1.00 84.56 256 TRP A C 1
ATOM 2023 O O . TRP A 1 256 ? 11.036 -2.510 22.099 1.00 84.56 256 TRP A O 1
ATOM 2033 N N . MET A 1 257 ? 8.919 -2.166 21.437 1.00 82.56 257 MET A N 1
ATOM 2034 C CA . MET A 1 257 ? 8.369 -3.437 21.933 1.00 82.56 257 MET A CA 1
ATOM 2035 C C . MET A 1 257 ? 8.391 -4.537 20.872 1.00 82.56 257 MET A C 1
ATOM 2037 O O . MET A 1 257 ? 8.742 -5.673 21.176 1.00 82.56 257 MET A O 1
ATOM 2041 N N . ASP A 1 258 ? 8.005 -4.207 19.638 1.00 82.94 258 ASP A N 1
ATOM 2042 C CA . ASP A 1 258 ? 8.001 -5.135 18.502 1.00 82.94 258 ASP A CA 1
ATOM 2043 C C . ASP A 1 258 ? 8.671 -4.466 17.295 1.00 82.94 258 ASP A C 1
ATOM 2045 O O . ASP A 1 258 ? 7.985 -3.942 16.421 1.00 82.94 258 ASP A O 1
ATOM 2049 N N . PRO A 1 259 ? 10.015 -4.426 17.232 1.00 90.19 259 PRO A N 1
ATOM 2050 C CA . PRO A 1 259 ? 10.731 -3.729 16.163 1.00 90.19 259 PRO A CA 1
ATOM 2051 C C . PRO A 1 259 ? 10.654 -4.444 14.808 1.00 90.19 259 PRO A C 1
ATOM 2053 O O . PRO A 1 259 ? 11.038 -3.864 13.793 1.00 90.19 259 PRO A O 1
ATOM 2056 N N . ALA A 1 260 ? 10.216 -5.707 14.764 1.00 91.38 260 ALA A N 1
ATOM 2057 C CA . ALA A 1 260 ? 10.303 -6.528 13.561 1.00 91.38 260 ALA A CA 1
ATOM 2058 C C . ALA A 1 260 ? 9.419 -6.016 12.401 1.00 91.38 260 ALA A C 1
ATOM 2060 O O . ALA A 1 260 ? 9.983 -5.791 11.328 1.00 91.38 260 ALA A O 1
ATOM 2061 N N . PRO A 1 261 ? 8.110 -5.732 12.588 1.00 91.69 261 PRO A N 1
ATOM 2062 C CA . PRO A 1 261 ? 7.269 -5.110 11.560 1.00 91.69 261 PRO A CA 1
ATOM 2063 C C . PRO A 1 261 ? 7.853 -3.815 10.991 1.00 91.69 261 PRO A C 1
ATOM 2065 O O . PRO A 1 261 ? 7.859 -3.607 9.780 1.00 91.69 261 PRO A O 1
ATOM 2068 N N . TRP A 1 262 ? 8.404 -2.962 11.860 1.00 92.44 262 TRP A N 1
ATOM 2069 C CA . TRP A 1 262 ? 8.964 -1.668 11.467 1.00 92.44 262 TRP A CA 1
ATOM 2070 C C . TRP A 1 262 ? 10.201 -1.820 10.584 1.00 92.44 262 TRP A C 1
ATOM 2072 O O . TRP A 1 262 ? 10.329 -1.102 9.598 1.00 92.44 262 TRP A O 1
ATOM 2082 N N . ARG A 1 263 ? 11.082 -2.784 10.886 1.00 94.81 263 ARG A N 1
ATOM 2083 C CA . ARG A 1 263 ? 12.255 -3.078 10.043 1.00 94.81 263 ARG A CA 1
ATOM 2084 C C . ARG A 1 263 ? 11.864 -3.617 8.670 1.00 94.81 263 ARG A C 1
ATOM 2086 O O . ARG A 1 263 ? 12.488 -3.246 7.681 1.00 94.81 263 ARG A O 1
ATOM 2093 N N . ILE A 1 264 ? 10.839 -4.469 8.609 1.00 95.81 264 ILE A N 1
ATOM 2094 C CA . ILE A 1 264 ? 10.315 -5.000 7.344 1.00 95.81 264 ILE A CA 1
ATOM 2095 C C . ILE A 1 264 ? 9.759 -3.857 6.480 1.00 95.81 264 ILE A C 1
ATOM 2097 O O . ILE A 1 264 ? 10.152 -3.724 5.322 1.00 95.81 264 ILE A O 1
ATOM 2101 N N . ARG A 1 265 ? 8.937 -2.972 7.062 1.00 94.94 265 ARG A N 1
ATOM 2102 C CA . ARG A 1 265 ? 8.448 -1.756 6.387 1.00 94.94 265 ARG A CA 1
ATOM 2103 C C . ARG A 1 265 ? 9.595 -0.887 5.873 1.00 94.94 265 ARG A C 1
ATOM 2105 O O . ARG A 1 265 ? 9.594 -0.485 4.716 1.00 94.94 265 ARG A O 1
ATOM 2112 N N . GLU A 1 266 ? 10.586 -0.613 6.721 1.00 95.56 266 GLU A N 1
ATOM 2113 C CA . GLU A 1 266 ? 11.738 0.238 6.386 1.00 95.56 266 GLU A CA 1
ATOM 2114 C C . GLU A 1 266 ? 12.599 -0.336 5.253 1.00 95.56 266 GLU A C 1
ATOM 2116 O O . GLU A 1 266 ? 13.154 0.432 4.467 1.00 95.56 266 GLU A O 1
ATOM 2121 N N . ARG A 1 267 ? 12.704 -1.669 5.138 1.00 96.81 267 ARG A N 1
ATOM 2122 C CA . ARG A 1 267 ? 13.396 -2.324 4.017 1.00 96.81 267 ARG A CA 1
ATOM 2123 C C . ARG A 1 267 ? 12.716 -1.991 2.691 1.00 96.81 267 ARG A C 1
ATOM 2125 O O . ARG A 1 267 ? 13.392 -1.527 1.778 1.00 96.81 267 ARG A O 1
ATOM 2132 N N . PHE A 1 268 ? 11.404 -2.207 2.589 1.00 96.69 268 PHE A N 1
ATOM 2133 C CA . PHE A 1 268 ? 10.679 -1.973 1.338 1.00 96.69 268 PHE A CA 1
ATOM 2134 C C . PHE A 1 268 ? 10.554 -0.478 1.015 1.00 96.69 268 PHE A C 1
ATOM 2136 O O . PHE A 1 268 ? 10.753 -0.056 -0.121 1.00 96.69 268 PHE A O 1
ATOM 2143 N N . HIS A 1 269 ? 10.332 0.350 2.039 1.00 97.06 269 HIS A N 1
ATOM 2144 C CA . HIS A 1 269 ? 10.267 1.807 1.909 1.00 97.06 269 HIS A CA 1
ATOM 2145 C C . HIS A 1 269 ? 11.550 2.405 1.329 1.00 97.06 269 HIS A C 1
ATOM 2147 O O . HIS A 1 269 ? 11.484 3.253 0.440 1.00 97.06 269 HIS A O 1
ATOM 2153 N N . ARG A 1 270 ? 12.715 1.909 1.759 1.00 97.31 270 ARG A N 1
ATOM 2154 C CA . ARG A 1 270 ? 14.015 2.356 1.24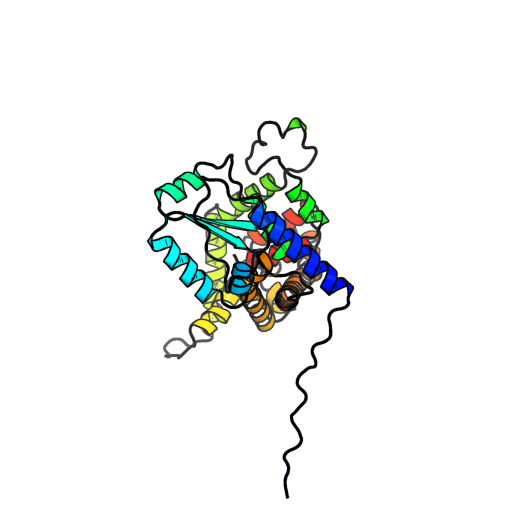6 1.00 97.31 270 ARG A CA 1
ATOM 2155 C C . ARG A 1 270 ? 14.181 2.112 -0.251 1.00 97.31 270 ARG A C 1
ATOM 2157 O O . ARG A 1 270 ? 14.685 2.995 -0.934 1.00 97.31 270 ARG A O 1
ATOM 2164 N N . MET A 1 271 ? 13.707 0.975 -0.763 1.00 96.88 271 MET A N 1
ATOM 2165 C CA . MET A 1 271 ? 13.726 0.694 -2.206 1.00 96.88 271 MET A CA 1
ATOM 2166 C C . MET A 1 271 ? 12.926 1.752 -2.978 1.00 96.88 271 MET A C 1
ATOM 2168 O O . MET A 1 271 ? 13.379 2.254 -4.004 1.00 96.88 271 MET A O 1
ATOM 2172 N N . GLY A 1 272 ? 11.763 2.146 -2.444 1.00 96.06 272 GLY A N 1
ATOM 2173 C CA . GLY A 1 272 ? 10.953 3.233 -2.995 1.00 96.06 272 GLY A CA 1
ATOM 2174 C C . GLY A 1 272 ? 11.666 4.588 -2.965 1.00 96.06 272 GLY A C 1
ATOM 2175 O O . GLY A 1 272 ? 11.638 5.303 -3.962 1.00 96.06 272 GLY A O 1
ATOM 2176 N N . ILE A 1 273 ? 12.339 4.935 -1.859 1.00 97.00 273 ILE A N 1
ATOM 2177 C CA . ILE A 1 273 ? 13.115 6.186 -1.748 1.00 97.00 273 ILE A CA 1
ATOM 2178 C C . ILE A 1 273 ? 14.231 6.222 -2.791 1.00 97.00 273 ILE A C 1
ATOM 2180 O O . ILE A 1 273 ? 14.391 7.223 -3.486 1.00 97.00 273 ILE A O 1
ATOM 2184 N N . GLU A 1 274 ? 15.006 5.145 -2.894 1.00 96.00 274 GLU A N 1
ATOM 2185 C CA . GLU A 1 274 ? 16.143 5.059 -3.809 1.00 96.00 274 GLU A CA 1
ATOM 2186 C C . GLU A 1 274 ? 15.695 5.169 -5.270 1.00 96.00 274 GLU A C 1
ATOM 2188 O O . GLU A 1 274 ? 16.280 5.941 -6.026 1.00 96.00 274 GLU A O 1
ATOM 2193 N N . TRP A 1 275 ? 14.627 4.463 -5.656 1.00 95.44 275 TRP A N 1
ATOM 2194 C CA . TRP A 1 275 ? 14.043 4.584 -6.994 1.00 95.44 275 TRP A CA 1
ATOM 2195 C C . TRP A 1 275 ? 13.487 5.986 -7.263 1.00 95.44 275 TRP A C 1
ATOM 2197 O O . TRP A 1 275 ? 13.719 6.543 -8.338 1.00 95.44 275 TRP A O 1
ATOM 2207 N N . LEU A 1 276 ? 12.799 6.597 -6.289 1.00 95.19 276 LEU A N 1
ATOM 2208 C CA . LEU A 1 276 ? 12.284 7.953 -6.462 1.00 95.19 276 LEU A CA 1
ATOM 2209 C C . LEU A 1 276 ? 13.405 8.964 -6.685 1.00 95.19 276 LEU A C 1
ATOM 2211 O O . LEU A 1 276 ? 13.321 9.779 -7.596 1.00 95.19 276 LEU A O 1
ATOM 2215 N N . LYS A 1 277 ? 14.446 8.903 -5.857 1.00 94.69 277 LYS A N 1
ATOM 2216 C CA . LYS A 1 277 ? 15.537 9.876 -5.854 1.00 94.69 277 LYS A CA 1
ATOM 2217 C C . LYS A 1 277 ? 16.378 9.819 -7.125 1.00 94.69 277 LYS A C 1
ATOM 2219 O O . LYS A 1 277 ? 16.755 10.859 -7.656 1.00 94.69 277 LYS A O 1
ATOM 2224 N N . ASP A 1 278 ? 16.698 8.612 -7.571 1.00 92.44 278 ASP A N 1
ATOM 2225 C CA . ASP A 1 278 ? 17.755 8.414 -8.558 1.00 92.44 278 ASP A CA 1
ATOM 2226 C C . ASP A 1 278 ? 17.206 8.135 -9.964 1.00 92.44 278 ASP A C 1
ATOM 2228 O O . ASP A 1 278 ? 17.914 8.373 -10.941 1.00 92.44 278 ASP A O 1
ATOM 2232 N N . ASP A 1 279 ? 15.958 7.666 -10.083 1.00 90.12 279 ASP A N 1
ATOM 2233 C CA . ASP A 1 279 ? 15.332 7.356 -11.371 1.00 90.12 279 ASP A CA 1
ATOM 2234 C C . ASP A 1 279 ? 14.083 8.220 -11.624 1.00 90.12 279 ASP A C 1
ATOM 2236 O O . ASP A 1 279 ? 14.018 8.919 -12.636 1.00 90.12 279 ASP A O 1
ATOM 2240 N N . PHE A 1 280 ? 13.097 8.218 -10.716 1.00 90.00 280 PHE A N 1
ATOM 2241 C CA . PHE A 1 280 ? 11.814 8.896 -10.958 1.00 90.00 280 PHE A CA 1
ATOM 2242 C C . PHE A 1 280 ? 11.943 10.421 -10.997 1.00 90.00 280 PHE A C 1
ATOM 2244 O O . PHE A 1 280 ? 11.556 11.034 -11.988 1.00 90.00 280 PHE A O 1
ATOM 2251 N N . ASP A 1 281 ? 12.457 11.049 -9.934 1.00 90.00 281 ASP A N 1
ATOM 2252 C CA . ASP A 1 281 ? 12.506 12.508 -9.803 1.00 90.00 281 ASP A CA 1
ATOM 2253 C C . ASP A 1 281 ? 13.352 13.150 -10.916 1.00 90.00 281 ASP A C 1
ATOM 2255 O O . ASP A 1 281 ? 12.818 14.030 -11.600 1.00 90.00 281 ASP A O 1
ATOM 2259 N N . PRO A 1 282 ? 14.590 12.687 -11.195 1.00 87.94 282 PRO A N 1
ATOM 2260 C CA . PRO A 1 282 ? 15.407 13.251 -12.266 1.00 87.94 282 PRO A CA 1
ATOM 2261 C C . PRO A 1 282 ? 14.744 13.139 -13.637 1.00 87.94 282 PRO A C 1
ATOM 2263 O O . PRO A 1 282 ? 14.842 14.061 -14.445 1.00 87.94 282 PRO A O 1
ATOM 2266 N N . LEU A 1 283 ? 14.064 12.022 -13.909 1.00 83.00 283 LEU A N 1
ATOM 2267 C CA . LEU A 1 283 ? 13.379 11.823 -15.180 1.00 83.00 283 LEU A CA 1
ATOM 2268 C C . LEU A 1 283 ? 12.093 12.651 -15.264 1.00 83.00 283 LEU A C 1
ATOM 2270 O O . LEU A 1 283 ? 11.841 13.266 -16.290 1.00 83.00 283 LEU A O 1
ATOM 2274 N N . SER A 1 284 ? 11.319 12.732 -14.180 1.00 80.06 284 SER A N 1
ATOM 2275 C CA . SER A 1 284 ? 10.083 13.524 -14.111 1.00 80.06 284 SER A CA 1
ATOM 2276 C C . SER A 1 284 ? 10.313 15.025 -14.323 1.00 80.06 284 SER A C 1
ATOM 2278 O O . SER A 1 284 ? 9.409 15.731 -14.760 1.00 80.06 284 SER A O 1
ATOM 2280 N N . GLU A 1 285 ? 11.513 15.514 -13.999 1.00 80.19 285 GLU A N 1
ATOM 2281 C CA . GLU A 1 285 ? 11.912 16.912 -14.184 1.00 80.19 285 GLU A CA 1
ATOM 2282 C C . GLU A 1 285 ? 12.430 17.202 -15.594 1.00 80.19 285 GLU A C 1
ATOM 2284 O O . GLU A 1 285 ? 12.271 18.319 -16.084 1.00 80.19 285 GLU A O 1
ATOM 2289 N N . ARG A 1 286 ? 13.068 16.216 -16.234 1.00 76.44 286 ARG A N 1
ATOM 2290 C CA . ARG A 1 286 ? 13.682 16.363 -17.562 1.00 76.44 286 ARG A CA 1
ATOM 2291 C C . ARG A 1 286 ? 12.704 16.065 -18.689 1.00 76.44 286 ARG A C 1
ATOM 2293 O O . ARG A 1 286 ? 12.657 16.812 -19.662 1.00 76.44 286 ARG A O 1
ATOM 2300 N N . ASP A 1 287 ? 11.920 15.006 -18.529 1.00 69.69 287 ASP A N 1
ATOM 2301 C CA . ASP A 1 287 ? 11.032 14.488 -19.554 1.00 69.69 287 ASP A CA 1
ATOM 2302 C C . ASP A 1 287 ? 9.584 14.751 -19.154 1.00 69.69 287 ASP A C 1
ATOM 2304 O O . ASP A 1 287 ? 9.014 14.107 -18.267 1.00 69.69 287 ASP A O 1
ATOM 2308 N N . HIS A 1 288 ? 8.950 15.690 -19.857 1.00 74.88 288 HIS A N 1
ATOM 2309 C CA . HIS A 1 288 ? 7.499 15.778 -19.835 1.00 74.88 288 HIS A CA 1
ATOM 2310 C C . HIS A 1 288 ? 6.940 14.587 -20.615 1.00 74.88 288 HIS A C 1
ATOM 2312 O O . HIS A 1 288 ? 6.795 14.646 -21.834 1.00 74.88 288 HIS A O 1
ATOM 2318 N N . VAL A 1 289 ? 6.669 13.485 -19.913 1.00 79.44 289 VAL A N 1
ATOM 2319 C CA . VAL A 1 289 ? 5.966 12.336 -20.490 1.00 79.44 289 VAL A CA 1
ATOM 2320 C C . VAL A 1 289 ? 4.514 12.751 -20.731 1.00 79.44 289 VAL A C 1
ATOM 2322 O O . VAL A 1 289 ? 3.809 12.975 -19.741 1.00 79.44 289 VAL A O 1
ATOM 2325 N N . PRO A 1 290 ? 4.061 12.845 -21.997 1.00 80.38 290 PRO A N 1
ATOM 2326 C CA . PRO A 1 290 ? 2.720 13.314 -22.312 1.00 80.38 290 PRO A CA 1
ATOM 2327 C C . PRO A 1 290 ? 1.637 12.469 -21.634 1.00 80.38 290 PRO A C 1
ATOM 2329 O O . PRO A 1 290 ? 1.820 11.269 -21.383 1.00 80.38 290 PRO A O 1
ATOM 2332 N N . ASP A 1 291 ? 0.496 13.089 -21.344 1.00 74.25 291 ASP A N 1
ATOM 2333 C CA . ASP A 1 291 ? -0.624 12.425 -20.673 1.00 74.25 291 ASP A CA 1
ATOM 2334 C C . ASP A 1 291 ? -1.263 11.330 -21.540 1.00 74.25 291 ASP A C 1
ATOM 2336 O O . ASP A 1 291 ? -1.973 10.474 -21.015 1.00 74.25 291 ASP A O 1
ATOM 2340 N N . GLU A 1 292 ? -0.990 11.301 -22.843 1.00 81.75 292 GLU A N 1
ATOM 2341 C CA . GLU A 1 292 ? -1.402 10.245 -23.769 1.00 81.75 292 GLU A CA 1
ATOM 2342 C C . GLU A 1 292 ? -0.589 8.954 -23.592 1.00 81.75 292 GLU A C 1
ATOM 2344 O O . GLU A 1 292 ? -1.029 7.883 -24.012 1.00 81.75 292 GLU A O 1
ATOM 2349 N N . ILE A 1 293 ? 0.588 9.023 -22.958 1.00 87.00 293 ILE A N 1
ATOM 2350 C CA . ILE A 1 293 ? 1.415 7.844 -22.691 1.00 87.00 293 ILE A CA 1
ATOM 2351 C C . ILE A 1 293 ? 0.939 7.1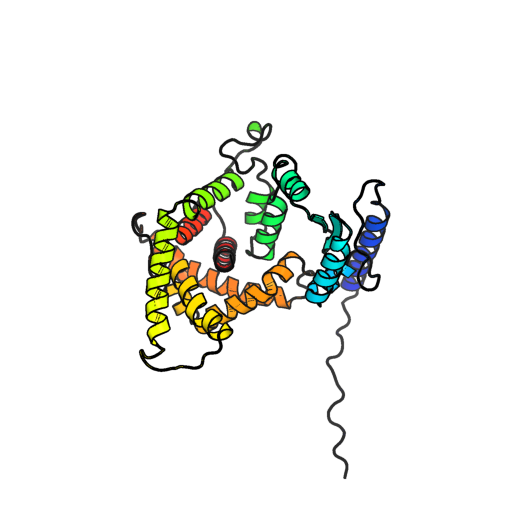68 -21.405 1.00 87.00 293 ILE A C 1
ATOM 2353 O O . ILE A 1 293 ? 1.280 7.569 -20.283 1.00 87.00 293 ILE A O 1
ATOM 2357 N N . ASP A 1 294 ? 0.184 6.086 -21.580 1.00 88.31 294 ASP A N 1
ATOM 2358 C CA . ASP A 1 294 ? -0.389 5.320 -20.474 1.00 88.31 294 ASP A CA 1
ATOM 2359 C C . ASP A 1 294 ? 0.655 4.593 -19.616 1.00 88.31 294 ASP A C 1
ATOM 2361 O O . ASP A 1 294 ? 0.454 4.457 -18.408 1.00 88.31 294 ASP A O 1
ATOM 2365 N N . TRP A 1 295 ? 1.779 4.154 -20.195 1.00 92.44 295 TRP A N 1
ATOM 2366 C CA . TRP A 1 295 ? 2.824 3.418 -19.476 1.00 92.44 295 TRP A CA 1
ATOM 2367 C C . TRP A 1 295 ? 4.240 3.789 -19.930 1.00 92.44 295 TRP A C 1
ATOM 2369 O O . TRP A 1 295 ? 4.506 3.889 -21.125 1.00 92.44 295 TRP A O 1
ATOM 2379 N N . HIS A 1 296 ? 5.158 3.933 -18.971 1.00 92.56 296 HIS A N 1
ATOM 2380 C CA . HIS A 1 296 ? 6.569 4.254 -19.193 1.00 92.56 296 HIS A CA 1
ATOM 2381 C C . HIS A 1 296 ? 7.493 3.249 -18.470 1.00 92.56 296 HIS A C 1
ATOM 2383 O O . HIS A 1 296 ? 7.232 2.943 -17.305 1.00 92.56 296 HIS A O 1
ATOM 2389 N N . PRO A 1 297 ? 8.614 2.793 -19.069 1.00 92.56 297 PRO A N 1
ATOM 2390 C CA . PRO A 1 297 ? 9.512 1.817 -18.438 1.00 92.56 297 PRO A CA 1
ATOM 2391 C C . PRO A 1 297 ? 10.080 2.242 -17.079 1.00 92.56 297 PRO A C 1
ATOM 2393 O O . PRO A 1 297 ? 10.294 1.404 -16.210 1.00 92.56 297 PRO A O 1
ATOM 2396 N N . VAL A 1 298 ? 10.307 3.540 -16.871 1.00 91.12 298 VAL A N 1
ATOM 2397 C CA . VAL A 1 298 ? 10.856 4.068 -15.606 1.00 91.12 298 VAL A CA 1
ATOM 2398 C C . VAL A 1 298 ? 9.780 4.570 -14.646 1.00 91.12 298 VAL A C 1
ATOM 2400 O O . VAL A 1 298 ? 9.941 4.438 -13.440 1.00 91.12 298 VAL A O 1
ATOM 2403 N N . LEU A 1 299 ? 8.699 5.159 -15.171 1.00 88.94 299 LEU A N 1
ATOM 2404 C CA . LEU A 1 299 ? 7.698 5.878 -14.366 1.00 88.94 299 LEU A CA 1
ATOM 2405 C C . LEU A 1 299 ? 6.428 5.049 -14.134 1.00 88.94 299 LEU A C 1
ATOM 2407 O O . LEU A 1 299 ? 5.519 5.499 -13.438 1.00 88.94 299 LEU A O 1
ATOM 2411 N N . GLY A 1 300 ? 6.346 3.873 -14.759 1.00 91.25 300 GLY A N 1
ATOM 2412 C CA . GLY A 1 300 ? 5.196 2.991 -14.699 1.00 91.25 300 GLY A CA 1
ATOM 2413 C C . GLY A 1 300 ? 3.957 3.587 -15.352 1.00 91.25 300 GLY A C 1
ATOM 2414 O O . GLY A 1 300 ? 4.030 4.325 -16.343 1.00 91.25 300 GLY A O 1
ATOM 2415 N N . LEU A 1 301 ? 2.798 3.239 -14.799 1.00 89.62 301 LEU A N 1
ATOM 2416 C CA . LEU A 1 301 ? 1.519 3.734 -15.292 1.00 89.62 301 LEU A CA 1
ATOM 2417 C C . LEU A 1 301 ? 1.351 5.227 -15.045 1.00 89.62 301 LEU A C 1
ATOM 2419 O O . LEU A 1 301 ? 1.759 5.765 -14.014 1.00 89.62 301 LEU A O 1
ATOM 2423 N N . ARG A 1 302 ? 0.616 5.873 -15.951 1.00 87.12 302 ARG A N 1
ATOM 2424 C CA . ARG A 1 302 ? 0.177 7.266 -15.823 1.00 87.12 302 ARG A CA 1
ATOM 2425 C C . ARG A 1 302 ? -0.458 7.559 -14.467 1.00 87.12 302 ARG A C 1
ATOM 2427 O O . ARG A 1 302 ? -0.192 8.613 -13.904 1.00 87.12 302 ARG A O 1
ATOM 2434 N N . PHE A 1 303 ? -1.235 6.625 -13.916 1.00 84.38 303 PHE A N 1
ATOM 2435 C CA . PHE A 1 303 ? -1.805 6.770 -12.577 1.00 84.38 303 PHE A CA 1
ATOM 2436 C C . PHE A 1 303 ? -0.727 6.957 -11.499 1.00 84.38 303 PHE A C 1
ATOM 2438 O O . PHE A 1 303 ? -0.759 7.956 -10.780 1.00 84.38 303 PHE A O 1
ATOM 2445 N N . MET A 1 304 ? 0.237 6.033 -11.415 1.00 86.69 304 MET A N 1
ATOM 2446 C CA . MET A 1 304 ? 1.313 6.075 -10.418 1.00 86.69 304 MET A CA 1
ATOM 2447 C C . MET A 1 304 ? 2.185 7.318 -10.600 1.00 86.69 304 MET A C 1
ATOM 2449 O O . MET A 1 304 ? 2.458 8.033 -9.635 1.00 86.69 304 MET A O 1
ATOM 2453 N N . ARG A 1 305 ? 2.536 7.638 -11.852 1.00 88.50 305 ARG A N 1
ATOM 2454 C CA . ARG A 1 305 ? 3.265 8.861 -12.211 1.00 88.50 305 ARG A CA 1
ATOM 2455 C C . ARG A 1 305 ? 2.518 10.119 -11.774 1.00 88.50 305 ARG A C 1
ATOM 2457 O O . ARG A 1 305 ? 3.083 10.970 -11.092 1.00 88.50 305 ARG A O 1
ATOM 2464 N N . GLY A 1 306 ? 1.240 10.225 -12.133 1.00 85.88 306 GLY A N 1
ATOM 2465 C CA . GLY A 1 306 ? 0.383 11.344 -11.757 1.00 85.88 306 GLY A CA 1
ATOM 2466 C C . GLY A 1 306 ? 0.271 11.485 -10.244 1.00 85.88 306 GLY A C 1
ATOM 2467 O O . GLY A 1 306 ? 0.274 12.601 -9.735 1.00 85.88 306 GLY A O 1
ATOM 2468 N N . TYR A 1 307 ? 0.229 10.367 -9.518 1.00 85.50 307 TYR A N 1
ATOM 2469 C CA . TYR A 1 307 ? 0.169 10.359 -8.060 1.00 85.50 307 TYR A CA 1
ATOM 2470 C C . TYR A 1 307 ? 1.439 10.920 -7.415 1.00 85.50 307 TYR A C 1
ATOM 2472 O O . TYR A 1 307 ? 1.384 11.783 -6.538 1.00 85.50 307 TYR A O 1
ATOM 2480 N N . LEU A 1 308 ? 2.599 10.461 -7.871 1.00 89.94 308 LEU A N 1
ATOM 2481 C CA . LEU A 1 308 ? 3.893 10.912 -7.368 1.00 89.94 308 LEU A CA 1
ATOM 2482 C C . LEU A 1 308 ? 4.163 12.383 -7.711 1.00 89.94 308 LEU A C 1
ATOM 2484 O O . LEU A 1 308 ? 4.629 13.142 -6.855 1.00 89.94 308 LEU A O 1
ATOM 2488 N N . ASN A 1 309 ? 3.782 12.809 -8.919 1.00 88.75 309 ASN A N 1
ATOM 2489 C CA . ASN A 1 309 ? 3.845 14.208 -9.345 1.00 88.75 309 ASN A CA 1
ATOM 2490 C C . ASN A 1 309 ? 2.882 15.093 -8.545 1.00 88.75 309 ASN A C 1
ATOM 2492 O O . ASN A 1 309 ? 3.246 16.202 -8.151 1.00 88.75 309 ASN A O 1
ATOM 2496 N N . TRP A 1 310 ? 1.673 14.604 -8.253 1.00 88.50 310 TRP A N 1
ATOM 2497 C CA . TRP A 1 310 ? 0.732 15.283 -7.365 1.00 88.50 310 TRP A CA 1
ATOM 2498 C C . TRP A 1 310 ? 1.334 15.489 -5.975 1.00 88.50 310 TRP A C 1
ATOM 2500 O O . TRP A 1 310 ? 1.358 16.619 -5.490 1.00 88.50 310 TRP A O 1
ATOM 2510 N N . GLY A 1 311 ? 1.890 14.430 -5.376 1.00 90.56 311 GLY A N 1
ATOM 2511 C CA . GLY A 1 311 ? 2.557 14.504 -4.077 1.00 90.56 311 GLY A CA 1
ATOM 2512 C C . GLY A 1 311 ? 3.676 15.546 -4.063 1.00 90.56 311 GLY A C 1
ATOM 2513 O O . GLY A 1 311 ? 3.764 16.343 -3.133 1.00 90.56 311 GLY A O 1
ATOM 2514 N N . LYS A 1 312 ? 4.483 15.612 -5.128 1.00 90.50 312 LYS A N 1
ATOM 2515 C CA . LYS A 1 312 ? 5.528 16.634 -5.287 1.00 90.50 312 LYS A CA 1
ATOM 2516 C C . LYS A 1 312 ? 4.938 18.047 -5.372 1.00 90.50 312 LYS A C 1
ATOM 2518 O O . LYS A 1 312 ? 5.410 18.944 -4.681 1.00 90.50 312 LYS A O 1
ATOM 2523 N N . ARG A 1 313 ? 3.869 18.240 -6.156 1.00 89.94 313 ARG A N 1
ATOM 2524 C CA . ARG A 1 313 ? 3.180 19.535 -6.328 1.00 89.94 313 ARG A CA 1
ATOM 2525 C C . ARG A 1 313 ? 2.625 20.090 -5.016 1.00 89.94 313 ARG A C 1
ATOM 2527 O O . ARG A 1 313 ? 2.687 21.296 -4.804 1.00 89.94 313 ARG A O 1
ATOM 2534 N N . ILE A 1 314 ? 2.082 19.236 -4.149 1.00 89.50 314 ILE A N 1
ATOM 2535 C CA . ILE A 1 314 ? 1.562 19.649 -2.834 1.00 89.50 314 ILE A CA 1
ATOM 2536 C C . ILE A 1 314 ? 2.646 19.659 -1.736 1.00 89.50 314 ILE A C 1
ATOM 2538 O O . ILE A 1 314 ? 2.343 19.817 -0.553 1.00 89.50 314 ILE A O 1
ATOM 2542 N N . GLY A 1 315 ? 3.913 19.484 -2.125 1.00 91.25 315 GLY A N 1
ATOM 2543 C CA . GLY A 1 315 ? 5.073 19.600 -1.250 1.00 91.25 315 GLY A CA 1
ATOM 2544 C C . GLY A 1 315 ? 5.272 18.428 -0.293 1.00 91.25 315 GLY A C 1
ATOM 2545 O O . GLY A 1 315 ? 5.763 18.657 0.808 1.00 91.25 315 GLY A O 1
ATOM 2546 N N . LEU A 1 316 ? 4.866 17.202 -0.645 1.00 93.56 316 LEU A N 1
ATOM 2547 C CA . LEU A 1 316 ? 5.194 16.016 0.155 1.00 93.56 316 LEU A CA 1
ATOM 2548 C C . LEU A 1 316 ? 6.679 15.664 0.025 1.00 93.56 316 LEU A C 1
ATOM 2550 O O . LEU A 1 316 ? 7.229 15.619 -1.083 1.00 93.56 316 LEU A O 1
ATOM 2554 N N . GLY A 1 317 ? 7.309 15.354 1.158 1.00 94.88 317 GLY A N 1
ATOM 2555 C CA . GLY A 1 317 ? 8.695 14.904 1.214 1.00 94.88 317 GLY A CA 1
ATOM 2556 C C . GLY A 1 317 ? 8.911 13.574 0.488 1.00 94.88 317 GLY A C 1
ATOM 2557 O O . GLY A 1 317 ? 7.971 12.824 0.213 1.00 94.88 317 GLY A O 1
ATOM 2558 N N . ILE A 1 318 ? 10.167 13.262 0.161 1.00 95.69 318 ILE A N 1
ATOM 2559 C CA . ILE A 1 318 ? 10.503 12.022 -0.555 1.00 95.69 318 ILE A CA 1
ATOM 2560 C C . ILE A 1 318 ? 10.132 10.766 0.244 1.00 95.69 318 ILE A C 1
ATOM 2562 O O . ILE A 1 318 ? 9.609 9.824 -0.344 1.00 95.69 318 ILE A O 1
ATOM 2566 N N . ASP A 1 319 ? 10.308 10.775 1.569 1.00 95.44 319 ASP A N 1
ATOM 2567 C CA . ASP A 1 319 ? 9.903 9.672 2.445 1.00 95.44 319 ASP A CA 1
ATOM 2568 C C . ASP A 1 319 ? 8.408 9.386 2.326 1.00 95.44 319 ASP A C 1
ATOM 2570 O O . ASP A 1 319 ? 8.005 8.257 2.054 1.00 95.44 319 ASP A O 1
ATOM 2574 N N . THR A 1 320 ? 7.586 10.425 2.446 1.00 95.75 320 THR A N 1
ATOM 2575 C CA . THR A 1 320 ? 6.134 10.330 2.311 1.00 95.75 320 THR A CA 1
ATOM 2576 C C . THR A 1 320 ? 5.745 9.844 0.919 1.00 95.75 320 THR A C 1
ATOM 2578 O O . THR A 1 320 ? 4.937 8.931 0.803 1.00 95.75 320 THR A O 1
ATOM 2581 N N . ARG A 1 321 ? 6.339 10.390 -0.152 1.00 95.19 321 ARG A N 1
ATOM 2582 C CA . ARG A 1 321 ? 6.048 9.951 -1.530 1.00 95.19 321 ARG A CA 1
ATOM 2583 C C . ARG A 1 321 ? 6.437 8.489 -1.767 1.00 95.19 321 ARG A C 1
ATOM 2585 O O . ARG A 1 321 ? 5.662 7.759 -2.380 1.00 95.19 321 ARG A O 1
ATOM 2592 N N . ALA A 1 322 ? 7.581 8.045 -1.248 1.00 95.62 322 ALA A N 1
ATOM 2593 C CA . ALA A 1 322 ? 8.026 6.655 -1.339 1.00 95.62 322 ALA A CA 1
ATOM 2594 C C . ALA A 1 322 ? 7.109 5.716 -0.556 1.00 95.62 322 ALA A C 1
ATOM 2596 O O . ALA A 1 322 ? 6.715 4.667 -1.059 1.00 95.62 322 ALA A O 1
ATOM 2597 N N . GLY A 1 323 ? 6.753 6.101 0.669 1.00 93.81 323 GLY A N 1
ATOM 2598 C CA . GLY A 1 323 ? 5.865 5.337 1.534 1.00 93.81 323 GLY A CA 1
ATOM 2599 C C . GLY A 1 323 ? 4.458 5.225 0.951 1.00 93.81 323 GLY A C 1
ATOM 2600 O O . GLY A 1 323 ? 3.831 4.167 0.988 1.00 93.81 323 GLY A O 1
ATOM 2601 N N . TYR A 1 324 ? 4.004 6.291 0.302 1.00 89.50 324 TYR A N 1
ATOM 2602 C CA . TYR A 1 324 ? 2.764 6.299 -0.448 1.00 89.50 324 TYR A CA 1
ATOM 2603 C C . TYR A 1 324 ? 2.818 5.370 -1.671 1.00 89.50 324 TYR A C 1
ATOM 2605 O O . TYR A 1 324 ? 1.912 4.564 -1.872 1.00 89.50 324 TYR A O 1
ATOM 2613 N N . PHE A 1 325 ? 3.904 5.419 -2.448 1.00 92.50 325 PHE A N 1
ATOM 2614 C CA . PHE A 1 325 ? 4.142 4.519 -3.579 1.00 92.50 325 PHE A CA 1
ATOM 2615 C C . PHE A 1 325 ? 4.112 3.042 -3.172 1.00 92.50 325 PHE A C 1
ATOM 2617 O O . PHE A 1 325 ? 3.358 2.272 -3.764 1.00 92.50 325 PHE A O 1
ATOM 2624 N N . ILE A 1 326 ? 4.859 2.646 -2.134 1.00 91.88 326 ILE A N 1
ATOM 2625 C CA . ILE A 1 326 ? 4.866 1.247 -1.681 1.00 91.88 326 ILE A CA 1
ATOM 2626 C C . ILE A 1 326 ? 3.528 0.821 -1.066 1.00 91.88 326 ILE A C 1
ATOM 2628 O O . ILE A 1 326 ? 3.147 -0.340 -1.190 1.00 91.88 326 ILE A O 1
ATOM 2632 N N . GLY A 1 327 ? 2.798 1.747 -0.434 1.00 88.44 327 GLY A N 1
ATOM 2633 C CA . GLY A 1 327 ? 1.451 1.495 0.070 1.00 88.44 327 GLY A CA 1
ATOM 2634 C C . GLY A 1 327 ? 0.477 1.170 -1.059 1.00 88.44 327 GLY A C 1
ATOM 2635 O O . GLY A 1 327 ? -0.275 0.211 -0.951 1.00 88.44 327 GLY A O 1
ATOM 2636 N N . PHE A 1 328 ? 0.554 1.901 -2.174 1.00 85.88 328 PHE A N 1
ATOM 2637 C CA . PHE A 1 328 ? -0.275 1.643 -3.358 1.00 85.88 328 PHE A CA 1
ATOM 2638 C C . PHE A 1 328 ? 0.016 0.314 -4.045 1.00 85.88 328 PHE A C 1
ATOM 2640 O O . PHE A 1 328 ? -0.882 -0.257 -4.656 1.00 85.88 328 PHE A O 1
ATOM 2647 N N . LEU A 1 329 ? 1.246 -0.197 -3.954 1.00 88.44 329 LEU A N 1
ATOM 2648 C CA . LEU A 1 329 ? 1.561 -1.511 -4.512 1.00 88.44 329 LEU A CA 1
ATOM 2649 C C . LEU A 1 329 ? 0.842 -2.650 -3.768 1.00 88.44 329 LEU A C 1
ATOM 2651 O O . LEU A 1 329 ? 0.597 -3.687 -4.379 1.00 88.44 329 LEU A O 1
ATOM 2655 N N . LEU A 1 330 ? 0.514 -2.474 -2.481 1.00 79.62 330 LEU A N 1
ATOM 2656 C CA . LEU A 1 330 ? -0.193 -3.481 -1.679 1.00 79.62 330 LEU A CA 1
ATOM 2657 C C . LEU A 1 330 ? -1.704 -3.535 -1.950 1.00 79.62 330 LEU A C 1
ATOM 2659 O O . LEU A 1 330 ? -2.285 -4.617 -1.850 1.00 79.62 330 LEU A O 1
ATOM 2663 N N . GLY A 1 331 ? -2.338 -2.402 -2.268 1.00 59.16 331 GLY A N 1
ATOM 2664 C CA . GLY A 1 331 ? -3.788 -2.314 -2.494 1.00 59.16 331 GLY A CA 1
ATOM 2665 C C . GLY A 1 331 ? -4.416 -1.011 -2.033 1.00 59.16 331 GLY A C 1
ATOM 2666 O O . GLY A 1 331 ? -4.231 -0.651 -0.847 1.00 59.16 331 GLY A O 1
#

Foldseek 3Di:
DDPPDDDPDDPDPDDDPPVVVVVVVVLLVVLVVVQVPDDDPPDAAEQQFQVNRGQCRLQVCCQPPVPVSVVSVVVVCVVPQKYWHHLRNDIDMDGDDPVRVVVQVVPPVVDDCLVVVLLCLVQQLVADPVRSCVSVVQQQAQDPGGDPPCVVVDDDDNVNNLVNVLCCVQVVDPVLVVQLVVQLCVQLVVLCVVDPPPDDDDDDPVVCCLQRNLLSNCCQAQAQCLCVVCPVVQLSVLLVLLLVCSVCRSRHDPCVVPVSNVVSSVSNLVSLLVLCPPQVVVCVVVDPPDCVPQQDRSRHGSSLNVQLVVCVVSPGDSSSSSSVSSSVSSD

Radius of gyration: 24.07 Å; chains: 1; bounding box: 63×71×60 Å

Secondary structure (DSSP, 8-state):
-----S---PPP-PPPPHHHHHHHHHHHHHHHHHHHH---TTPPPBPPPGGG-TTTHHHHHHHH-HHHHHHHHHHHHTT-SEEEEEETTEEEEEE-SHHHHHHHHH-TTT--SHHHHHHHHHHTS---HHHHHHHHH--S-SSSSPPTTTGGG--S--HHHHHHHHHHHHHS-HHHHHHHHHHHHHHHHHHGGGSPTT------HHHHIIIIIHHHHHHHHH-HHHHHHH-HHHHHHHHHHHHHHHHHHHHPPPTTT-HHHHHHHHHHHHHHHHHIIIIIHHHHHH----TT--EETTTEEHHHHHHHHHHHHTT--HHHHHHHHHHHHH-

pLDDT: mean 83.67, std 14.94, range [29.2, 97.31]

InterPro domains:
  IPR036396 Cytochrome P450 superfamily [G3DSA:1.10.630.10] (28-331)
  IPR036396 Cytochrome P450 superfamily [SSF48264] (47-276)
  IPR050529 Lanosterol 14-alpha demethylase-like [PTHR24304] (21-271)